Protein AF-A0A3M9Y2D1-F1 (afdb_monomer_lite)

Sequence (251 aa):
MASNNSSSGSSSGSSSGSSRKRKPDEGSAAAPADAAGRGSAPAATTRRVLLVYNKRQGLFQLPKGRKNMGEESLLACAVRETLEETGVRVTPLAVRCGTRATPGEGALEGQQELQEMHEVQHMQAVQAVQAAQAMQAMQRRARGAHVDVQAVESDAEGPVRQGLTEGVDHYEAVACCHWADVATGALKMVFYYAASADESALPEPLVGEDAGLFENVWCEVDEAAKQLAFPTDGMVVNKAVADMRRTGYDI

Organism: NCBI:txid1051616

Foldseek 3Di:
DDDDDDDDDDDDDDDDDDDDDDDDDDDPDDDPDDDDDPDDDDDPDQQWDKWKQQQVVRFIFRQFDDDDPPDDDLVSRSQVSCCQQELFHKAFWFWLAWDLDDDDPPQCVVVVVVVVVVVVVVVVVVVVVVVVVVVVVVVCVVDPDDDDDDDDDDPDPDPDDPNISNPGGHFAFLDKDWDQDPVPRDIDITTHGDIDTDPPDDRDQHDDPSGPRIDIDIGRLVCSLVRGPDVVSSVSSVSSVVRCVSRPDDD

Structure (mmCIF, N/CA/C/O backbone):
data_AF-A0A3M9Y2D1-F1
#
_entry.id   AF-A0A3M9Y2D1-F1
#
loop_
_atom_site.group_PDB
_atom_site.id
_atom_site.type_symbol
_atom_site.label_atom_id
_atom_site.label_alt_id
_atom_site.label_comp_id
_atom_site.label_asym_id
_atom_site.label_entity_id
_atom_site.label_seq_id
_atom_site.pdbx_PDB_ins_code
_atom_site.Cartn_x
_atom_site.Cartn_y
_atom_site.Cartn_z
_atom_site.occupancy
_atom_site.B_iso_or_equiv
_atom_site.auth_seq_id
_atom_site.auth_comp_id
_atom_site.auth_asym_id
_atom_site.auth_atom_id
_atom_site.pdbx_PDB_model_num
ATOM 1 N N . MET A 1 1 ? 21.798 48.145 46.957 1.00 45.81 1 MET A N 1
ATOM 2 C CA . MET A 1 1 ? 21.793 47.720 48.371 1.00 45.81 1 MET A CA 1
ATOM 3 C C . MET A 1 1 ? 21.593 46.216 48.406 1.00 45.81 1 MET A C 1
ATOM 5 O O . MET A 1 1 ? 20.480 45.774 48.175 1.00 45.81 1 MET A O 1
ATOM 9 N N . ALA A 1 2 ? 22.660 45.446 48.595 1.00 38.97 2 ALA A N 1
ATOM 10 C CA . ALA A 1 2 ? 22.591 44.038 48.978 1.00 38.97 2 ALA A CA 1
ATOM 11 C C . ALA A 1 2 ? 23.966 43.632 49.522 1.00 38.97 2 ALA A C 1
ATOM 13 O O . ALA A 1 2 ? 24.997 44.042 48.994 1.00 38.97 2 ALA A O 1
ATOM 14 N N . SER A 1 3 ? 23.924 42.936 50.645 1.00 42.16 3 SER A N 1
ATOM 15 C CA . SER A 1 3 ? 24.957 42.820 51.664 1.00 42.16 3 SER A CA 1
ATOM 16 C C . SER A 1 3 ? 26.083 41.840 51.325 1.00 42.16 3 SER A C 1
ATOM 18 O O . SER A 1 3 ? 25.836 40.749 50.822 1.00 42.16 3 SER A O 1
ATOM 20 N N . ASN A 1 4 ? 27.302 42.196 51.734 1.00 40.22 4 ASN A N 1
ATOM 21 C CA . ASN A 1 4 ? 28.341 41.237 52.105 1.00 40.22 4 ASN A CA 1
ATOM 22 C C . ASN A 1 4 ? 28.028 40.699 53.510 1.00 40.22 4 ASN A C 1
ATOM 24 O O . ASN A 1 4 ? 27.787 41.509 54.402 1.00 40.22 4 ASN A O 1
ATOM 28 N N . ASN A 1 5 ? 28.113 39.385 53.737 1.00 43.25 5 ASN A N 1
ATOM 29 C CA . ASN A 1 5 ? 29.108 38.843 54.670 1.00 43.25 5 ASN A CA 1
ATOM 30 C C . ASN A 1 5 ? 29.241 37.316 54.563 1.00 43.25 5 ASN A C 1
ATOM 32 O O . ASN A 1 5 ? 28.305 36.596 54.233 1.00 43.25 5 ASN A O 1
ATOM 36 N N . SER A 1 6 ? 30.452 36.879 54.864 1.00 41.81 6 SER A N 1
ATOM 37 C CA . SER A 1 6 ? 31.073 35.574 54.662 1.00 41.81 6 SER A CA 1
ATOM 38 C C . SER A 1 6 ? 31.120 34.702 55.925 1.00 41.81 6 SER A C 1
ATOM 40 O O . SER A 1 6 ? 31.250 35.228 57.027 1.00 41.81 6 SER A O 1
ATOM 42 N N . SER A 1 7 ? 31.152 33.377 55.739 1.00 39.25 7 SER A N 1
ATOM 43 C CA . SER A 1 7 ? 31.721 32.360 56.653 1.00 39.25 7 SER A CA 1
ATOM 44 C C . SER A 1 7 ? 31.815 31.026 55.877 1.00 39.25 7 SER A C 1
ATOM 46 O O . SER A 1 7 ? 30.828 30.580 55.310 1.00 39.25 7 SER A O 1
ATOM 48 N N . SER A 1 8 ? 32.989 30.498 55.504 1.00 38.62 8 SER A N 1
ATOM 49 C CA . SER A 1 8 ? 34.096 29.865 56.258 1.00 38.62 8 SER A CA 1
ATOM 50 C C . SER A 1 8 ? 33.835 28.411 56.696 1.00 38.62 8 SER A C 1
ATOM 52 O O . SER A 1 8 ? 32.942 28.172 57.502 1.00 38.62 8 SER A O 1
ATOM 54 N N . GLY A 1 9 ? 34.704 27.488 56.248 1.00 32.19 9 GLY A N 1
ATOM 55 C CA . GLY A 1 9 ? 34.871 26.106 56.745 1.00 32.19 9 GLY A CA 1
ATOM 56 C C . GLY A 1 9 ? 34.926 25.075 55.603 1.00 32.19 9 GLY A C 1
ATOM 57 O O . GLY A 1 9 ? 33.880 24.729 55.076 1.00 32.19 9 GLY A O 1
ATOM 58 N N . SER A 1 10 ? 36.092 24.737 55.024 1.00 35.22 10 SER A N 1
ATOM 59 C CA . SER A 1 10 ? 37.045 23.671 55.451 1.00 35.22 10 SER A CA 1
ATOM 60 C C . SER A 1 10 ? 36.407 22.268 55.410 1.00 35.22 10 SER A C 1
ATOM 62 O O . SER A 1 10 ? 35.344 22.094 55.978 1.00 35.22 10 SER A O 1
ATOM 64 N N . SER A 1 11 ? 36.952 21.173 54.869 1.00 35.34 11 SER A N 1
ATOM 65 C CA . SER A 1 11 ? 38.258 20.783 54.310 1.00 35.34 11 SER A CA 1
ATOM 66 C C . SER A 1 11 ? 38.176 19.281 53.933 1.00 35.34 11 SER A C 1
ATOM 68 O O . SER A 1 11 ? 37.244 18.611 54.373 1.00 35.34 11 SER A O 1
ATOM 70 N N . SER A 1 12 ? 39.221 18.753 53.273 1.00 39.97 12 SER A N 1
ATOM 71 C CA . SER A 1 12 ? 39.528 17.335 52.938 1.00 39.97 12 SER A CA 1
ATOM 72 C C . SER A 1 12 ? 38.958 16.851 51.599 1.00 39.97 12 SER A C 1
ATOM 74 O O . SER A 1 12 ? 37.823 17.152 51.269 1.00 39.97 12 SER A O 1
ATOM 76 N N . GLY A 1 13 ? 39.659 16.129 50.727 1.00 31.95 13 GLY A N 1
ATOM 77 C CA . GLY A 1 13 ? 41.003 15.540 50.672 1.00 31.95 13 GLY A CA 1
ATOM 78 C C . GLY A 1 13 ? 41.017 14.723 49.364 1.00 31.95 13 GLY A C 1
ATOM 79 O O . GLY A 1 13 ? 40.048 14.039 49.068 1.00 31.95 13 GLY A O 1
ATOM 80 N N . SER A 1 14 ? 41.926 15.002 48.433 1.00 34.78 14 SER A N 1
ATOM 81 C CA . SER A 1 14 ? 43.137 14.208 48.162 1.00 34.78 14 SER A CA 1
ATOM 82 C C . SER A 1 14 ? 42.947 13.014 47.212 1.00 34.78 14 SER A C 1
ATOM 84 O O . SER A 1 14 ? 42.232 12.071 47.525 1.00 34.78 14 SER A O 1
ATOM 86 N N . SER A 1 15 ? 43.783 13.015 46.159 1.00 34.16 15 SER A N 1
ATOM 87 C CA . SER A 1 15 ? 44.282 11.862 45.374 1.00 34.16 15 SER A CA 1
ATOM 88 C C . SER A 1 15 ? 43.276 11.165 44.443 1.00 34.16 15 SER A C 1
ATOM 90 O O . SER A 1 15 ? 42.098 11.092 44.740 1.00 34.16 15 SER A O 1
ATOM 92 N N . SER A 1 16 ? 43.605 10.565 43.303 1.00 36.53 16 SER A N 1
ATOM 93 C CA . SER A 1 16 ? 44.763 10.484 42.398 1.00 36.53 16 SER A CA 1
ATOM 94 C C . SER A 1 16 ? 44.321 9.452 41.352 1.00 36.53 16 SER A C 1
ATOM 96 O O . SER A 1 16 ? 43.763 8.430 41.748 1.00 36.53 16 SER A O 1
ATOM 98 N N . GLY A 1 17 ? 44.557 9.640 40.053 1.00 32.44 17 GLY A N 1
ATOM 99 C CA . GLY A 1 17 ? 44.183 8.583 39.105 1.00 32.44 17 GLY A CA 1
ATOM 100 C C . GLY A 1 17 ? 44.253 8.971 37.642 1.00 32.44 17 GLY A C 1
ATOM 101 O O . GLY A 1 17 ? 43.235 9.093 36.974 1.00 32.44 17 GLY A O 1
ATOM 102 N N . SER A 1 18 ? 45.468 9.143 37.134 1.00 37.94 18 SER A N 1
ATOM 103 C CA . SER A 1 18 ? 45.736 9.113 35.700 1.00 37.94 18 SER A CA 1
ATOM 104 C C . SER A 1 18 ? 45.647 7.665 35.209 1.00 37.94 18 SER A C 1
ATOM 106 O O . SER A 1 18 ? 46.409 6.836 35.705 1.00 37.94 18 SER A O 1
ATOM 108 N N . SER A 1 19 ? 44.761 7.344 34.254 1.00 33.38 19 SER A N 1
ATOM 109 C CA . SER A 1 19 ? 45.000 6.292 33.246 1.00 33.38 19 SER A CA 1
ATOM 110 C C . SER A 1 19 ? 43.897 6.161 32.184 1.00 33.38 19 SER A C 1
ATOM 112 O O . SER A 1 19 ? 42.777 5.759 32.461 1.00 33.38 19 SER A O 1
ATOM 114 N N . ARG A 1 20 ? 44.336 6.385 30.939 1.00 37.06 20 ARG A N 1
ATOM 115 C CA . ARG A 1 20 ? 44.119 5.555 29.736 1.00 37.06 20 ARG A CA 1
ATOM 116 C C . ARG A 1 20 ? 42.694 5.381 29.183 1.00 37.06 20 ARG A C 1
ATOM 118 O O . ARG A 1 20 ? 41.920 4.536 29.610 1.00 37.06 20 ARG A O 1
ATOM 125 N N . LYS A 1 21 ? 42.490 6.102 28.071 1.00 40.44 21 LYS A N 1
ATOM 126 C CA . LYS A 1 21 ? 41.760 5.729 26.844 1.00 40.44 21 LYS A CA 1
ATOM 127 C C . LYS A 1 21 ? 41.255 4.276 26.796 1.00 40.44 21 LYS A C 1
ATOM 129 O O . LYS A 1 21 ? 42.060 3.347 26.724 1.00 40.44 21 LYS A O 1
ATOM 134 N N . ARG A 1 22 ? 39.940 4.119 26.633 1.00 34.50 22 ARG A N 1
ATOM 135 C CA . ARG A 1 22 ? 39.326 2.990 25.922 1.00 34.50 22 ARG A CA 1
ATOM 136 C C . ARG A 1 22 ? 38.445 3.536 24.796 1.00 34.50 22 ARG A C 1
ATOM 138 O O . ARG A 1 22 ? 37.669 4.460 25.019 1.00 34.50 22 ARG A O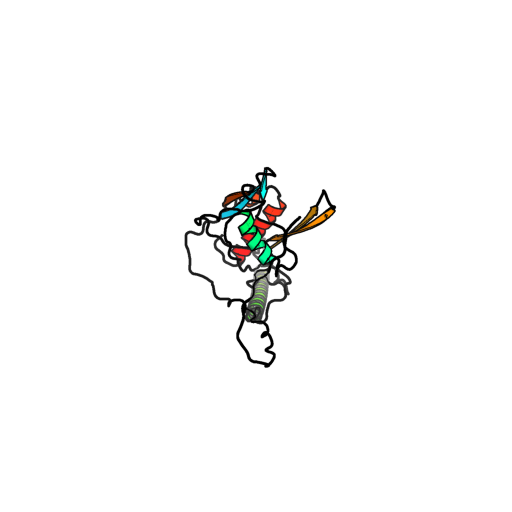 1
ATOM 145 N N . LYS A 1 23 ? 38.665 3.009 23.587 1.00 37.59 23 LYS A N 1
ATOM 146 C CA . LYS A 1 23 ? 37.818 3.177 22.396 1.00 37.59 23 LYS A CA 1
ATOM 147 C C . LYS A 1 23 ? 36.367 2.779 22.729 1.00 37.59 23 LYS A C 1
ATOM 149 O O . LYS A 1 23 ? 36.204 1.831 23.497 1.00 37.59 23 LYS A O 1
ATOM 154 N N . PRO A 1 24 ? 35.343 3.407 22.130 1.00 37.78 24 PRO A N 1
ATOM 155 C CA . PRO A 1 24 ? 34.065 2.738 21.938 1.00 37.78 24 PRO A CA 1
ATOM 156 C C . PRO A 1 24 ? 34.246 1.654 20.870 1.00 37.78 24 PRO A C 1
ATOM 158 O O . PRO A 1 24 ? 34.826 1.920 19.815 1.00 37.78 24 PRO A O 1
ATOM 161 N N . ASP A 1 25 ? 33.813 0.441 21.197 1.00 36.78 25 ASP A N 1
ATOM 162 C CA . ASP A 1 25 ? 33.767 -0.688 20.275 1.00 36.78 25 ASP A CA 1
ATOM 163 C C . ASP A 1 25 ? 32.783 -0.410 19.139 1.00 36.78 25 ASP A C 1
ATOM 165 O O . ASP A 1 25 ? 31.752 0.247 19.311 1.00 36.78 25 ASP A O 1
ATOM 169 N N . GLU A 1 26 ? 33.164 -0.896 17.969 1.00 36.09 26 GLU A N 1
ATOM 170 C CA . GLU A 1 26 ? 32.457 -0.760 16.710 1.00 36.09 26 GLU A CA 1
ATOM 171 C C . GLU A 1 26 ? 31.207 -1.653 16.686 1.00 36.09 26 GLU A C 1
ATOM 173 O O . GLU A 1 26 ? 31.218 -2.788 17.151 1.00 36.09 26 GLU A O 1
ATOM 178 N N . GLY A 1 27 ? 30.130 -1.100 16.121 1.00 31.78 27 GLY A N 1
ATOM 179 C CA . GLY A 1 27 ? 29.081 -1.794 15.373 1.00 31.78 27 GLY A CA 1
ATOM 180 C C . GLY A 1 27 ? 28.718 -3.221 15.783 1.00 31.78 27 GLY A C 1
ATOM 181 O O . GLY A 1 27 ? 29.100 -4.175 15.112 1.00 31.78 27 GLY A O 1
ATOM 182 N N . SER A 1 28 ? 27.830 -3.361 16.769 1.00 33.28 28 SER A N 1
ATOM 183 C CA . SER A 1 28 ? 26.934 -4.519 16.820 1.00 33.28 28 SER A CA 1
ATOM 184 C C . SER A 1 28 ? 25.881 -4.353 15.723 1.00 33.28 28 SER A C 1
ATOM 186 O O . SER A 1 28 ? 24.791 -3.839 15.969 1.00 33.28 28 SER A O 1
ATOM 188 N N . ALA A 1 29 ? 26.230 -4.745 14.498 1.00 33.44 29 ALA A N 1
ATOM 189 C CA . ALA A 1 29 ? 25.272 -4.938 13.422 1.00 33.44 29 ALA A CA 1
ATOM 190 C C . ALA A 1 29 ? 24.283 -6.031 13.852 1.00 33.44 29 ALA A C 1
ATOM 192 O O . ALA A 1 29 ? 24.658 -7.193 14.009 1.00 33.44 29 ALA A O 1
ATOM 193 N N . ALA A 1 30 ? 23.029 -5.649 14.091 1.00 30.66 30 ALA A N 1
ATOM 194 C CA . ALA A 1 30 ? 21.948 -6.611 14.206 1.00 30.66 30 ALA A CA 1
ATOM 195 C C . ALA A 1 30 ? 21.799 -7.293 12.840 1.00 30.66 30 ALA A C 1
ATOM 197 O O . ALA A 1 30 ? 21.437 -6.652 11.854 1.00 30.66 30 ALA A O 1
ATOM 198 N N . ALA A 1 31 ? 22.152 -8.574 12.776 1.00 30.91 31 ALA A N 1
ATOM 199 C CA . ALA A 1 31 ? 21.902 -9.403 11.610 1.00 30.91 31 ALA A CA 1
ATOM 200 C C . ALA A 1 31 ? 20.386 -9.451 11.328 1.00 30.91 31 ALA A C 1
ATOM 202 O O . ALA A 1 31 ? 19.603 -9.539 12.282 1.00 30.91 31 ALA A O 1
ATOM 203 N N . PRO A 1 32 ? 19.945 -9.396 10.059 1.00 34.44 32 PRO A N 1
ATOM 204 C CA . PRO A 1 32 ? 18.550 -9.641 9.732 1.00 34.44 32 PRO A CA 1
ATOM 205 C C . PRO A 1 32 ? 18.205 -11.089 10.089 1.00 34.44 32 PRO A C 1
ATOM 207 O O . PRO A 1 32 ? 18.957 -12.013 9.783 1.00 34.44 32 PRO A O 1
ATOM 210 N N . ALA A 1 33 ? 17.082 -11.254 10.784 1.00 35.44 33 ALA A N 1
ATOM 211 C CA . ALA A 1 33 ? 16.558 -12.544 11.193 1.00 35.44 33 ALA A CA 1
ATOM 212 C C . ALA A 1 33 ? 16.352 -13.462 9.979 1.00 35.44 33 ALA A C 1
ATOM 214 O O . ALA A 1 33 ? 15.826 -13.039 8.948 1.00 35.44 33 ALA A O 1
ATOM 215 N N . ASP A 1 34 ? 16.780 -14.710 10.149 1.00 29.80 34 ASP A N 1
ATOM 216 C CA . ASP A 1 34 ? 16.699 -15.793 9.181 1.00 29.80 34 ASP A CA 1
ATOM 217 C C . ASP A 1 34 ? 15.323 -15.923 8.516 1.00 29.80 34 ASP A C 1
ATOM 219 O O . ASP A 1 34 ? 14.263 -15.825 9.143 1.00 29.80 34 ASP A O 1
ATOM 223 N N . ALA A 1 35 ? 15.373 -16.237 7.223 1.00 38.78 35 ALA A N 1
ATOM 224 C CA . ALA A 1 35 ? 14.258 -16.688 6.410 1.00 38.78 35 ALA A CA 1
ATOM 225 C C . ALA A 1 35 ? 13.727 -18.039 6.922 1.00 38.78 35 ALA A C 1
ATOM 227 O O . ALA A 1 35 ? 14.075 -19.101 6.414 1.00 38.78 35 ALA A O 1
ATOM 228 N N . ALA A 1 36 ? 12.867 -18.019 7.936 1.00 37.38 36 ALA A N 1
ATOM 229 C CA . ALA A 1 36 ? 12.115 -19.194 8.360 1.00 37.38 36 ALA A CA 1
ATOM 230 C C . ALA A 1 36 ? 10.781 -18.769 8.979 1.00 37.38 36 ALA A C 1
ATOM 232 O O . ALA A 1 36 ? 10.701 -18.387 10.143 1.00 37.38 36 ALA A O 1
ATOM 233 N N . GLY A 1 37 ? 9.712 -18.845 8.185 1.00 33.12 37 GLY A N 1
ATOM 234 C CA . GLY A 1 37 ? 8.385 -18.481 8.664 1.00 33.12 37 GLY A CA 1
ATOM 235 C C . GLY A 1 37 ? 7.249 -18.726 7.681 1.00 33.12 37 GLY A C 1
ATOM 236 O O . GLY A 1 37 ? 6.362 -17.888 7.580 1.00 33.12 37 GLY A O 1
ATOM 237 N N . ARG A 1 38 ? 7.201 -19.876 6.990 1.00 52.38 38 ARG A N 1
ATOM 238 C CA . ARG A 1 38 ? 5.890 -20.415 6.572 1.00 52.38 38 ARG A CA 1
ATOM 239 C C . ARG A 1 38 ? 5.199 -20.936 7.834 1.00 52.38 38 ARG A C 1
ATOM 241 O O . ARG A 1 38 ? 5.263 -22.118 8.154 1.00 52.38 38 ARG A O 1
ATOM 248 N N . GLY A 1 39 ? 4.650 -20.004 8.609 1.00 36.03 39 GLY A N 1
ATOM 249 C CA . GLY A 1 39 ? 3.864 -20.287 9.802 1.00 36.03 39 GLY A CA 1
ATOM 250 C C . GLY A 1 39 ? 2.565 -21.006 9.440 1.00 36.03 39 GLY A C 1
ATOM 251 O O . GLY A 1 39 ? 1.904 -20.666 8.465 1.00 36.03 39 GLY A O 1
ATOM 252 N N . SER A 1 40 ? 2.259 -22.029 10.235 1.00 32.97 40 SER A N 1
ATOM 253 C CA . SER A 1 40 ? 1.059 -22.873 10.251 1.00 32.97 40 SER A CA 1
ATOM 254 C C . SER A 1 40 ? -0.268 -22.152 9.944 1.00 32.97 40 SER A C 1
ATOM 256 O O . SER A 1 40 ? -0.522 -21.065 10.450 1.00 32.97 40 SER A O 1
ATOM 258 N N . ALA A 1 41 ? -1.159 -22.815 9.198 1.00 39.62 41 ALA A N 1
ATOM 259 C CA . ALA A 1 41 ? -2.547 -22.398 8.943 1.00 39.62 41 ALA A CA 1
ATOM 260 C C . ALA A 1 41 ? -3.444 -22.471 10.215 1.00 39.62 41 ALA A C 1
ATOM 262 O O . ALA A 1 41 ? -3.082 -23.182 11.157 1.00 39.62 41 ALA A O 1
ATOM 263 N N . PRO A 1 42 ? -4.652 -21.862 10.243 1.00 48.53 42 PRO A N 1
ATOM 264 C CA . PRO A 1 42 ? -4.859 -20.414 10.285 1.00 48.53 42 PRO A CA 1
ATOM 265 C C . PRO A 1 42 ? -5.747 -19.996 11.485 1.00 48.53 42 PRO A C 1
ATOM 267 O O . PRO A 1 42 ? -6.740 -20.650 11.809 1.00 48.53 42 PRO A O 1
ATOM 270 N N . ALA A 1 43 ? -5.455 -18.849 12.106 1.00 47.41 43 ALA A N 1
ATOM 271 C CA . ALA A 1 43 ? -6.541 -18.013 12.627 1.00 47.41 43 ALA A CA 1
ATOM 272 C C . ALA A 1 43 ? -7.360 -17.566 11.406 1.00 47.41 43 ALA A C 1
ATOM 274 O O . ALA A 1 43 ? -6.742 -17.269 10.388 1.00 47.41 43 ALA A O 1
ATOM 275 N N . ALA A 1 44 ? -8.698 -17.596 11.464 1.00 49.94 44 ALA A N 1
ATOM 276 C CA . ALA A 1 44 ? -9.570 -17.335 10.313 1.00 49.94 44 ALA A CA 1
ATOM 277 C C . ALA A 1 44 ? -9.022 -16.196 9.431 1.00 49.94 44 ALA A C 1
ATOM 279 O O . ALA A 1 44 ? -8.988 -15.044 9.859 1.00 49.94 44 ALA A O 1
ATOM 280 N N . THR A 1 45 ? -8.541 -16.535 8.232 1.00 58.69 45 THR A N 1
ATOM 281 C CA . THR A 1 45 ? -7.979 -15.580 7.279 1.00 58.69 45 THR A CA 1
ATOM 282 C C . THR A 1 45 ? -9.131 -14.756 6.728 1.00 58.69 45 THR A C 1
ATOM 284 O O . THR A 1 45 ? -9.843 -15.172 5.814 1.00 58.69 45 THR A O 1
ATOM 287 N N . THR A 1 46 ? -9.388 -13.595 7.329 1.00 67.75 46 THR A N 1
ATOM 288 C CA . THR A 1 46 ? -10.301 -12.632 6.722 1.00 67.75 46 THR A CA 1
ATOM 289 C C . THR A 1 46 ? -9.608 -12.078 5.483 1.00 67.75 46 THR A C 1
ATOM 291 O O . THR A 1 46 ? -8.494 -11.561 5.542 1.00 67.75 46 THR A O 1
ATOM 294 N N . ARG A 1 47 ? -10.250 -12.231 4.322 1.00 86.62 47 ARG A N 1
ATOM 295 C CA . ARG A 1 47 ? -9.763 -11.712 3.038 1.00 86.62 47 ARG A CA 1
ATOM 296 C C . ARG A 1 47 ? -10.063 -10.222 2.950 1.00 86.62 47 ARG A C 1
ATOM 298 O O . ARG A 1 47 ? -10.865 -9.787 2.129 1.00 86.62 47 ARG A O 1
ATOM 305 N N . ARG A 1 48 ? -9.487 -9.446 3.868 1.00 94.44 48 ARG A N 1
ATOM 306 C CA . ARG A 1 48 ? -9.745 -8.012 4.000 1.00 94.44 48 ARG A CA 1
ATOM 307 C C . ARG A 1 48 ? -8.473 -7.187 3.908 1.00 94.44 48 ARG A C 1
ATOM 309 O O . ARG A 1 48 ? -7.388 -7.622 4.277 1.00 94.44 48 ARG A O 1
ATOM 316 N N . VAL A 1 49 ? -8.636 -5.970 3.412 1.00 96.19 49 VAL A N 1
ATOM 317 C CA . VAL A 1 49 ? -7.584 -4.975 3.227 1.00 96.19 49 VAL A CA 1
ATOM 318 C C . VAL A 1 49 ? -7.864 -3.804 4.160 1.00 96.19 49 VAL A C 1
ATOM 320 O O . VAL A 1 49 ? -8.987 -3.299 4.211 1.00 96.19 49 VAL A O 1
ATOM 323 N N . LEU A 1 50 ? -6.836 -3.360 4.882 1.00 97.50 50 LEU A N 1
ATOM 324 C CA . LEU A 1 50 ? -6.903 -2.157 5.702 1.00 97.50 50 LEU A CA 1
ATOM 325 C C . LEU A 1 50 ? -6.790 -0.911 4.818 1.00 97.50 50 LEU A C 1
ATOM 327 O O . LEU A 1 50 ? -5.761 -0.667 4.187 1.00 97.50 50 LEU A O 1
ATOM 331 N N . LEU A 1 51 ? -7.846 -0.106 4.812 1.00 98.00 51 LEU A N 1
ATOM 332 C CA . LEU A 1 51 ? -7.877 1.241 4.257 1.00 98.00 51 LEU A CA 1
ATOM 333 C C . LEU A 1 51 ? -7.989 2.261 5.397 1.00 98.00 51 LEU A C 1
ATOM 335 O O . LEU A 1 51 ? -8.391 1.923 6.513 1.00 98.00 51 LEU A O 1
ATOM 339 N N . VAL A 1 52 ? -7.710 3.528 5.093 1.00 97.38 52 VAL A N 1
ATOM 340 C CA . VAL A 1 52 ? -8.084 4.649 5.961 1.00 97.38 52 VAL A CA 1
ATOM 341 C C . VAL A 1 52 ? -9.063 5.569 5.261 1.00 97.38 52 VAL A C 1
ATOM 343 O O . VAL A 1 52 ? -8.887 5.932 4.095 1.00 97.38 52 VAL A O 1
ATOM 346 N N . TYR A 1 53 ? -10.081 6.001 5.995 1.00 97.88 53 TYR A N 1
ATOM 347 C CA . TYR A 1 53 ? -10.878 7.156 5.616 1.00 97.88 53 TYR A CA 1
ATOM 348 C C . TYR A 1 53 ? -10.235 8.422 6.189 1.00 97.88 53 TYR A C 1
ATOM 350 O O . TYR A 1 53 ? -10.193 8.624 7.403 1.00 97.88 53 TYR A O 1
ATOM 358 N N . ASN A 1 54 ? -9.713 9.280 5.311 1.00 95.31 54 ASN A N 1
ATOM 359 C CA . ASN A 1 54 ? -9.151 10.572 5.687 1.00 95.31 54 ASN A CA 1
ATOM 360 C C . ASN A 1 54 ? -10.286 11.580 5.892 1.00 95.31 54 ASN A C 1
ATOM 362 O O . ASN A 1 54 ? -10.847 12.097 4.924 1.00 95.31 54 ASN A O 1
ATOM 366 N N . LYS A 1 55 ? -10.589 11.915 7.147 1.00 95.50 55 LYS A N 1
ATOM 367 C CA . LYS A 1 55 ? -11.701 12.809 7.512 1.00 95.50 55 LYS A CA 1
ATOM 368 C C . LYS A 1 55 ? -11.488 14.252 7.062 1.00 95.50 55 LYS A C 1
ATOM 370 O O . LYS A 1 55 ? -12.461 14.970 6.853 1.00 95.50 55 LYS A O 1
ATOM 375 N N . ARG A 1 56 ? -10.234 14.683 6.887 1.00 92.06 56 ARG A N 1
ATOM 376 C CA . ARG A 1 56 ? -9.905 16.032 6.393 1.00 92.06 56 ARG A CA 1
ATOM 377 C C . ARG A 1 56 ? -10.200 16.171 4.904 1.00 92.06 56 ARG A C 1
ATOM 379 O O . ARG A 1 56 ? -10.656 17.223 4.474 1.00 92.06 56 ARG A O 1
ATOM 386 N N . GLN A 1 57 ? -9.902 15.134 4.125 1.00 91.06 57 GLN A N 1
ATOM 387 C CA . GLN A 1 57 ? -10.063 15.140 2.668 1.00 91.06 57 GLN A CA 1
ATOM 388 C C . GLN A 1 57 ? -11.374 14.493 2.199 1.00 91.06 57 GLN A C 1
ATOM 390 O O . GLN A 1 57 ? -11.753 14.672 1.046 1.00 91.06 57 GLN A O 1
ATOM 395 N N . GLY A 1 58 ? -12.063 13.762 3.077 1.00 96.12 58 GLY A N 1
ATOM 396 C CA . GLY A 1 58 ? -13.312 13.070 2.769 1.00 96.12 58 GLY A CA 1
ATOM 397 C C . GLY A 1 58 ? -13.138 11.910 1.789 1.00 96.12 58 GLY A C 1
ATOM 398 O O . GLY A 1 58 ? -14.005 11.693 0.948 1.00 96.12 58 GLY A O 1
ATOM 399 N N . LEU A 1 59 ? -12.006 11.199 1.844 1.00 96.06 59 LEU A N 1
ATOM 400 C CA . LEU A 1 59 ? -11.660 10.164 0.868 1.00 96.06 59 LEU A CA 1
ATOM 401 C C . LEU A 1 59 ? -11.067 8.911 1.514 1.00 96.06 59 LEU A C 1
ATOM 403 O O . LEU A 1 59 ? -10.399 8.991 2.546 1.00 96.06 59 LEU A O 1
ATOM 407 N N . PHE A 1 60 ? -11.296 7.760 0.881 1.00 97.50 60 PHE A N 1
ATOM 408 C CA . PHE A 1 60 ? -10.634 6.503 1.224 1.00 97.50 60 PHE A CA 1
ATOM 409 C C . PHE A 1 60 ? -9.298 6.401 0.491 1.00 97.50 60 PHE A C 1
ATOM 411 O O . PHE A 1 60 ? -9.219 6.648 -0.717 1.00 97.50 60 PHE A O 1
ATOM 418 N N . GLN A 1 61 ? -8.261 6.012 1.222 1.00 96.75 61 GLN A N 1
ATOM 419 C CA . GLN A 1 6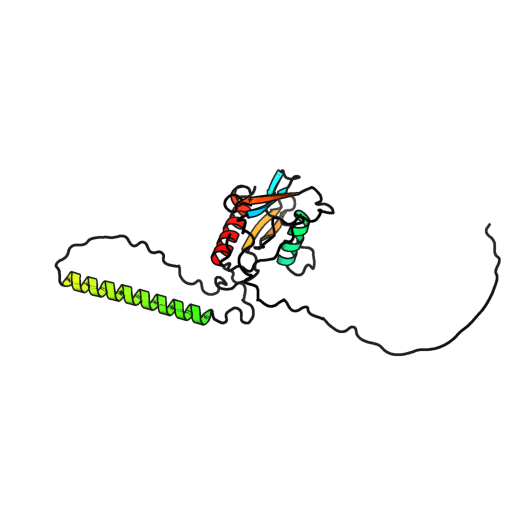1 ? -6.904 5.838 0.713 1.00 96.75 61 GLN A CA 1
ATOM 420 C C . GLN A 1 61 ? -6.215 4.664 1.420 1.00 96.75 61 GLN A C 1
ATOM 422 O O . GLN A 1 61 ? -6.646 4.220 2.485 1.00 96.75 61 GLN A O 1
ATOM 427 N N . LEU A 1 62 ? -5.116 4.187 0.841 1.00 97.56 62 LEU A N 1
ATOM 428 C CA . LEU A 1 62 ? -4.175 3.319 1.550 1.00 97.56 62 LEU A CA 1
ATOM 429 C C . LEU A 1 62 ? -3.373 4.141 2.579 1.00 97.56 62 LEU A C 1
ATOM 431 O O . LEU A 1 62 ? -3.083 5.312 2.285 1.00 97.56 62 LEU A O 1
ATOM 435 N N . PRO A 1 63 ? -2.982 3.551 3.729 1.00 96.88 63 PRO A N 1
ATOM 436 C CA . PRO A 1 63 ? -2.048 4.183 4.654 1.00 96.88 63 PRO A CA 1
ATOM 437 C C . PRO A 1 63 ? -0.729 4.520 3.955 1.00 96.88 63 PRO A C 1
ATOM 439 O O . PRO A 1 63 ? -0.199 3.704 3.192 1.00 96.88 63 PRO A O 1
ATOM 442 N N . LYS A 1 64 ? -0.219 5.733 4.156 1.00 95.56 64 LYS A N 1
ATOM 443 C CA . LYS A 1 64 ? 1.018 6.218 3.524 1.00 95.56 64 LYS A CA 1
ATOM 444 C C . LYS A 1 64 ? 1.466 7.530 4.157 1.00 95.56 64 LYS A C 1
ATOM 446 O O . LYS A 1 64 ? 0.658 8.421 4.384 1.00 95.56 64 LYS A O 1
ATOM 451 N N . GLY A 1 65 ? 2.771 7.765 4.178 1.00 93.62 65 GLY A N 1
ATOM 452 C CA . GLY A 1 65 ? 3.270 9.099 4.484 1.00 93.62 65 GLY A CA 1
ATOM 453 C C . GLY A 1 65 ? 4.687 9.349 4.026 1.00 93.62 65 GLY A C 1
ATOM 454 O O . GLY A 1 65 ? 5.128 8.816 3.002 1.00 93.62 65 GLY A O 1
ATOM 455 N N . ARG A 1 66 ? 5.351 10.294 4.688 1.00 94.75 66 ARG A N 1
ATOM 456 C CA . ARG A 1 66 ? 6.613 10.851 4.200 1.00 94.75 66 ARG A CA 1
ATOM 457 C C . ARG A 1 66 ? 7.770 10.141 4.878 1.00 94.75 66 ARG A C 1
ATOM 459 O O . ARG A 1 66 ? 7.885 10.135 6.095 1.00 94.75 66 ARG A O 1
ATOM 466 N N . LYS A 1 67 ? 8.698 9.644 4.066 1.00 96.25 67 LYS A N 1
ATOM 467 C CA . LYS A 1 67 ? 9.967 9.130 4.573 1.00 96.25 67 LYS A CA 1
ATOM 468 C C . LYS A 1 67 ? 10.731 10.235 5.300 1.00 96.25 67 LYS A C 1
ATOM 470 O O . LYS A 1 67 ? 10.973 11.302 4.730 1.00 96.25 67 LYS A O 1
ATOM 475 N N . ASN A 1 68 ? 11.154 9.947 6.525 1.00 95.50 68 ASN A N 1
ATOM 476 C CA . ASN A 1 68 ? 11.997 10.852 7.291 1.00 95.50 68 ASN A CA 1
ATOM 477 C C . ASN A 1 68 ? 13.429 10.842 6.739 1.00 95.50 68 ASN A C 1
ATOM 479 O O . ASN A 1 68 ? 13.940 9.821 6.267 1.00 95.50 68 ASN A O 1
ATOM 483 N N . MET A 1 69 ? 14.105 11.989 6.810 1.00 94.69 69 MET A N 1
ATOM 484 C CA . MET A 1 69 ? 15.514 12.077 6.421 1.00 94.69 69 MET A CA 1
ATOM 485 C C . MET A 1 69 ? 16.361 11.166 7.315 1.00 94.69 69 MET A C 1
ATOM 487 O O . MET A 1 69 ? 16.275 11.240 8.537 1.00 94.69 69 MET A O 1
ATOM 491 N N . GLY A 1 70 ? 17.188 10.318 6.699 1.00 93.62 70 GLY A N 1
ATOM 492 C CA . GLY A 1 70 ? 18.051 9.371 7.414 1.00 93.62 70 GLY A CA 1
ATOM 493 C C . GLY A 1 70 ? 17.367 8.080 7.874 1.00 93.62 70 GLY A C 1
ATOM 494 O O . GLY A 1 70 ? 18.035 7.227 8.445 1.00 93.62 70 GLY A O 1
ATOM 495 N N . GLU A 1 71 ? 16.070 7.897 7.612 1.00 95.06 71 GLU A N 1
ATOM 496 C CA . GLU A 1 71 ? 15.401 6.613 7.842 1.00 95.06 71 GLU A CA 1
ATOM 497 C C . GLU A 1 71 ? 16.025 5.527 6.940 1.00 95.06 71 GLU A C 1
ATOM 499 O O . GLU A 1 71 ? 16.353 5.797 5.782 1.00 95.06 71 GLU A O 1
ATOM 504 N N . GLU A 1 72 ? 16.180 4.297 7.430 1.00 91.00 72 GLU A N 1
ATOM 505 C CA . GLU A 1 72 ? 17.011 3.273 6.766 1.00 91.00 72 GLU A CA 1
ATOM 506 C C . GLU A 1 72 ? 16.462 2.808 5.411 1.00 91.00 72 GLU A C 1
ATOM 508 O O . GLU A 1 72 ? 17.212 2.642 4.453 1.00 91.00 72 GLU A O 1
ATOM 513 N N . SER A 1 73 ? 15.143 2.633 5.291 1.00 96.00 73 SER A N 1
ATOM 514 C CA . SER A 1 73 ? 14.522 2.130 4.060 1.00 96.00 73 SER A CA 1
ATOM 515 C C . SER A 1 73 ? 13.134 2.724 3.821 1.00 96.00 73 SER A C 1
ATOM 517 O O . SER A 1 73 ? 12.564 3.392 4.687 1.00 96.00 73 SER A O 1
ATOM 519 N N . LEU A 1 74 ? 12.604 2.558 2.609 1.00 97.25 74 LEU A N 1
ATOM 520 C CA . LEU A 1 74 ? 11.219 2.920 2.287 1.00 97.25 74 LEU A CA 1
ATOM 521 C C . LEU A 1 74 ? 10.216 1.944 2.925 1.00 97.25 74 LEU A C 1
ATOM 523 O O . LEU A 1 74 ? 9.132 2.363 3.314 1.00 97.25 74 LEU A O 1
ATOM 527 N N . LEU A 1 75 ? 10.603 0.679 3.112 1.00 97.44 75 LEU A N 1
ATOM 528 C CA . LEU A 1 75 ? 9.790 -0.308 3.821 1.00 97.44 75 LEU A CA 1
ATOM 529 C C . LEU A 1 75 ? 9.626 0.059 5.303 1.00 97.44 75 LEU A C 1
ATOM 531 O O . LEU A 1 75 ? 8.512 0.024 5.817 1.00 97.44 75 LEU A O 1
ATOM 535 N N . ALA A 1 76 ? 10.710 0.471 5.970 1.00 97.50 76 ALA A N 1
ATOM 536 C CA . ALA A 1 76 ? 10.655 0.943 7.356 1.00 97.50 76 ALA A CA 1
ATOM 537 C C . ALA A 1 76 ? 9.707 2.145 7.501 1.00 97.50 76 ALA A C 1
ATOM 539 O O . ALA A 1 76 ? 8.884 2.171 8.415 1.00 97.50 76 ALA A O 1
ATOM 540 N N . CYS A 1 77 ? 9.753 3.071 6.536 1.00 98.12 77 CYS A N 1
ATOM 541 C CA . CYS A 1 77 ? 8.799 4.173 6.448 1.00 98.12 77 CYS A CA 1
ATOM 542 C C . CYS A 1 77 ? 7.361 3.669 6.311 1.00 98.12 77 CYS A C 1
ATOM 544 O O . CYS A 1 77 ? 6.511 4.098 7.077 1.00 98.12 77 CYS A O 1
ATOM 546 N N . ALA A 1 78 ? 7.074 2.752 5.384 1.00 98.31 78 ALA A N 1
ATOM 547 C CA . ALA A 1 78 ? 5.716 2.246 5.184 1.00 98.31 78 ALA A CA 1
ATOM 548 C C . ALA A 1 78 ? 5.144 1.577 6.449 1.00 98.31 78 ALA A C 1
ATOM 550 O O . ALA A 1 78 ? 3.981 1.800 6.788 1.00 98.31 78 ALA A O 1
ATOM 551 N N . VAL A 1 79 ? 5.961 0.808 7.178 1.00 98.19 79 VAL A N 1
ATOM 552 C CA . VAL A 1 79 ? 5.564 0.180 8.450 1.00 98.19 79 VAL A CA 1
ATOM 553 C C . VAL A 1 79 ? 5.274 1.234 9.521 1.00 98.19 79 VAL A C 1
ATOM 555 O O . VAL A 1 79 ? 4.231 1.164 10.172 1.00 98.19 79 VAL A O 1
ATOM 558 N N . ARG A 1 80 ? 6.164 2.222 9.685 1.00 97.12 80 ARG A N 1
ATOM 559 C CA . ARG A 1 80 ? 5.985 3.320 10.646 1.00 97.12 80 ARG A CA 1
ATOM 560 C C . ARG A 1 80 ? 4.741 4.150 10.330 1.00 97.12 80 ARG A C 1
ATOM 562 O O . ARG A 1 80 ? 3.915 4.341 11.210 1.00 97.12 80 ARG A O 1
ATOM 569 N N . GLU A 1 81 ? 4.593 4.594 9.087 1.00 97.25 81 GLU A N 1
ATOM 570 C CA . GLU A 1 81 ? 3.459 5.413 8.638 1.00 97.25 81 GLU A CA 1
ATOM 571 C C . GLU A 1 81 ? 2.133 4.669 8.790 1.00 97.25 81 GLU A C 1
ATOM 573 O O . GLU A 1 81 ? 1.143 5.249 9.219 1.00 97.25 81 GLU A O 1
ATOM 578 N N . THR A 1 82 ? 2.109 3.360 8.513 1.00 97.44 82 THR A N 1
ATOM 579 C CA . THR A 1 82 ? 0.902 2.561 8.759 1.00 97.44 82 THR A CA 1
ATOM 580 C C . THR A 1 82 ? 0.538 2.581 10.241 1.00 97.44 82 THR A C 1
ATOM 582 O O . THR A 1 82 ? -0.622 2.812 10.572 1.00 97.44 82 THR A O 1
ATOM 585 N N . LEU A 1 83 ? 1.509 2.403 11.141 1.00 96.25 83 LEU A N 1
ATOM 586 C CA . LEU A 1 83 ? 1.258 2.476 12.581 1.00 96.25 83 LEU A CA 1
ATOM 587 C C . LEU A 1 83 ? 0.803 3.879 13.018 1.00 96.25 83 LEU A C 1
ATOM 589 O O . LEU A 1 83 ? -0.129 3.988 13.807 1.00 96.25 83 LEU A O 1
ATOM 593 N N . GLU A 1 84 ? 1.421 4.939 12.501 1.00 95.06 84 GLU A N 1
ATOM 594 C CA . GLU A 1 84 ? 1.101 6.330 12.855 1.00 95.06 84 GLU A CA 1
ATOM 595 C C . GLU A 1 84 ? -0.282 6.776 12.352 1.00 95.06 84 GLU A C 1
ATOM 597 O O . GLU A 1 84 ? -0.989 7.475 13.076 1.00 95.06 84 GLU A O 1
ATOM 602 N N . GLU A 1 85 ? -0.710 6.348 11.159 1.00 95.38 85 GLU A N 1
ATOM 603 C CA . GLU A 1 85 ? -2.025 6.714 10.611 1.00 95.38 85 GLU A CA 1
ATOM 604 C C . GLU A 1 85 ? -3.165 5.827 11.138 1.00 95.38 85 GLU A C 1
ATOM 606 O O . GLU A 1 85 ? -4.313 6.270 11.181 1.00 95.38 85 GLU A O 1
ATOM 611 N N . THR A 1 86 ? -2.881 4.576 11.524 1.00 96.31 86 THR A N 1
ATOM 612 C CA . THR A 1 86 ? -3.930 3.577 11.820 1.00 96.31 86 THR A CA 1
ATOM 613 C C . THR A 1 86 ? -3.912 3.036 13.243 1.00 96.31 86 THR A C 1
ATOM 615 O O . THR A 1 86 ? -4.920 2.500 13.701 1.00 96.31 86 THR A O 1
ATOM 618 N N . GLY A 1 87 ? -2.780 3.107 13.942 1.00 96.38 87 GLY A N 1
ATOM 619 C CA . GLY A 1 87 ? -2.560 2.400 15.204 1.00 96.38 87 GLY A CA 1
ATOM 620 C C . GLY A 1 87 ? -2.391 0.886 15.030 1.00 96.38 87 GLY A C 1
ATOM 621 O O . GLY A 1 87 ? -2.197 0.170 16.010 1.00 96.38 87 GLY A O 1
ATOM 622 N N . VAL A 1 88 ? -2.459 0.366 13.803 1.00 96.81 88 VAL A N 1
ATOM 623 C CA . VAL A 1 88 ? -2.348 -1.063 13.508 1.00 96.81 88 VAL A CA 1
ATOM 624 C C . VAL A 1 88 ? -0.890 -1.417 13.249 1.00 96.81 88 VAL A C 1
ATOM 626 O O . VAL A 1 88 ? -0.228 -0.854 12.376 1.00 96.81 88 VAL A O 1
ATOM 629 N N . ARG A 1 89 ? -0.384 -2.403 13.994 1.00 97.19 89 ARG A N 1
ATOM 630 C CA . ARG A 1 89 ? 0.923 -3.003 13.717 1.00 97.19 89 ARG A CA 1
ATOM 631 C C . ARG A 1 89 ? 0.810 -3.950 12.534 1.00 97.19 89 ARG A C 1
ATOM 633 O O . ARG A 1 89 ? -0.048 -4.827 12.515 1.00 97.19 89 ARG A O 1
ATOM 640 N N . VAL A 1 90 ? 1.726 -3.797 11.587 1.00 97.50 90 VAL A N 1
ATOM 641 C CA . VAL A 1 90 ? 1.814 -4.642 10.398 1.00 97.50 90 VAL A CA 1
ATOM 642 C C . VAL A 1 90 ? 3.125 -5.418 10.374 1.00 97.50 90 VAL A C 1
ATOM 644 O O . VAL A 1 90 ? 4.159 -4.948 10.853 1.00 97.50 90 VAL A O 1
ATOM 647 N N . THR A 1 91 ? 3.093 -6.607 9.784 1.00 97.25 91 THR A N 1
ATOM 648 C CA . THR A 1 91 ? 4.279 -7.408 9.469 1.00 97.25 91 THR A CA 1
ATOM 649 C C . THR A 1 91 ? 4.452 -7.440 7.953 1.00 97.25 91 THR A C 1
ATOM 651 O O . THR A 1 91 ? 3.544 -7.912 7.268 1.00 97.25 91 THR A O 1
ATOM 654 N N . PRO A 1 92 ? 5.574 -6.936 7.402 1.00 97.56 92 PRO A N 1
ATOM 655 C CA . PRO A 1 92 ? 5.857 -7.046 5.975 1.00 97.56 92 PRO A CA 1
ATOM 656 C C . PRO A 1 92 ? 5.779 -8.492 5.483 1.00 97.56 92 PRO A C 1
ATOM 658 O O . PRO A 1 92 ? 6.234 -9.409 6.166 1.00 97.56 92 PRO A O 1
ATOM 661 N N . LEU A 1 93 ? 5.236 -8.687 4.284 1.00 95.81 93 LEU A N 1
ATOM 662 C CA . LEU A 1 93 ? 5.151 -9.989 3.631 1.00 95.81 93 LEU A CA 1
ATOM 663 C C . LEU A 1 93 ? 6.117 -10.043 2.452 1.00 95.81 93 LEU A C 1
ATOM 665 O O . LEU A 1 93 ? 6.149 -9.133 1.622 1.00 95.81 93 LEU A O 1
ATOM 669 N N . ALA A 1 94 ? 6.880 -11.130 2.368 1.00 94.12 94 ALA A N 1
ATOM 670 C CA . ALA A 1 94 ? 7.684 -11.411 1.192 1.00 94.12 94 ALA A CA 1
ATOM 671 C C . ALA A 1 94 ? 6.757 -11.848 0.055 1.00 94.12 94 ALA A C 1
ATOM 673 O O . ALA A 1 94 ? 5.950 -12.754 0.228 1.00 94.12 94 ALA A O 1
ATOM 674 N N . VAL A 1 95 ? 6.867 -11.224 -1.111 1.00 93.00 95 VAL A N 1
ATOM 675 C CA . VAL A 1 95 ? 6.035 -11.538 -2.274 1.00 93.00 95 VAL A CA 1
ATOM 676 C C . VAL A 1 95 ? 6.897 -11.822 -3.488 1.00 93.00 95 VAL A C 1
ATOM 678 O O . VAL A 1 95 ? 7.949 -11.220 -3.686 1.00 93.00 95 VAL A O 1
ATOM 681 N N . ARG A 1 96 ? 6.404 -12.708 -4.345 1.00 90.06 96 ARG A N 1
ATOM 682 C CA . ARG A 1 96 ? 6.946 -12.992 -5.671 1.00 90.06 96 ARG A CA 1
ATOM 683 C C . ARG A 1 96 ? 6.389 -11.989 -6.661 1.00 90.06 96 ARG A C 1
ATOM 685 O O . ARG A 1 96 ? 5.514 -12.332 -7.460 1.00 90.06 96 ARG A O 1
ATOM 692 N N . CYS A 1 97 ? 6.816 -10.732 -6.580 1.00 86.75 97 CYS A N 1
ATOM 693 C CA . CYS A 1 97 ? 6.485 -9.739 -7.598 1.00 86.75 97 CYS A CA 1
ATOM 694 C C . CYS A 1 97 ? 7.627 -9.615 -8.612 1.00 86.75 97 CYS A C 1
ATOM 696 O O . CYS A 1 97 ? 8.795 -9.683 -8.259 1.00 86.75 97 CYS A O 1
ATOM 698 N N . GLY A 1 98 ? 7.305 -9.508 -9.902 1.00 82.88 98 GLY A N 1
ATOM 699 C CA . GLY A 1 98 ? 8.342 -9.416 -10.927 1.00 82.88 98 GLY A CA 1
ATOM 700 C C . GLY A 1 98 ? 9.102 -8.100 -10.821 1.00 82.88 98 GLY A C 1
ATOM 701 O O . GLY A 1 98 ? 8.601 -7.065 -11.259 1.00 82.88 98 GLY A O 1
ATOM 702 N N . THR A 1 99 ? 10.311 -8.137 -10.262 1.00 83.00 99 THR A N 1
ATOM 703 C CA . THR A 1 99 ? 11.228 -6.993 -10.215 1.00 83.00 99 THR A CA 1
ATOM 704 C C . THR A 1 99 ? 12.523 -7.314 -10.951 1.00 83.00 99 THR A C 1
ATOM 706 O O . THR A 1 99 ? 12.796 -8.463 -11.291 1.00 83.00 99 THR A O 1
ATOM 709 N N . ARG A 1 100 ? 13.331 -6.281 -11.202 1.00 83.81 100 ARG A N 1
ATOM 710 C CA . ARG A 1 100 ? 14.720 -6.421 -11.668 1.00 83.81 100 ARG A CA 1
ATOM 711 C C . ARG A 1 100 ? 15.727 -6.221 -10.531 1.00 83.81 100 ARG A C 1
ATOM 713 O O . ARG A 1 100 ? 16.880 -5.894 -10.803 1.00 83.81 100 ARG A O 1
ATOM 720 N N . ALA A 1 101 ? 15.288 -6.335 -9.277 1.00 82.62 101 ALA A N 1
ATOM 721 C CA . ALA A 1 101 ? 16.196 -6.274 -8.144 1.00 82.62 101 ALA A CA 1
ATOM 722 C C . ALA A 1 101 ? 17.183 -7.443 -8.224 1.00 82.62 101 ALA A C 1
ATOM 724 O O . ALA A 1 101 ? 16.815 -8.552 -8.611 1.00 82.62 101 ALA A O 1
ATOM 725 N N . THR A 1 102 ? 18.441 -7.190 -7.876 1.00 80.94 102 THR A N 1
ATOM 726 C CA . THR A 1 102 ? 19.442 -8.250 -7.779 1.00 80.94 102 THR A CA 1
ATOM 727 C C . THR A 1 102 ? 19.115 -9.097 -6.551 1.00 80.94 102 THR A C 1
ATOM 729 O O . THR A 1 102 ? 19.086 -8.545 -5.449 1.00 80.94 102 THR A O 1
ATOM 732 N N . PRO A 1 103 ? 18.863 -10.406 -6.698 1.00 76.88 103 PRO A N 1
ATOM 733 C CA . PRO A 1 103 ? 18.632 -11.272 -5.550 1.00 76.88 103 PRO A CA 1
ATOM 734 C C . PRO A 1 103 ? 19.854 -11.280 -4.626 1.00 76.88 103 PRO A C 1
ATOM 736 O O . PRO A 1 103 ? 20.989 -11.175 -5.094 1.00 76.88 103 PRO A O 1
ATOM 739 N N . GLY A 1 104 ? 19.622 -11.409 -3.318 1.00 71.00 104 GLY A N 1
ATOM 740 C CA . GLY A 1 104 ? 20.706 -11.607 -2.354 1.00 71.00 104 GLY A CA 1
ATOM 741 C C . GLY A 1 104 ? 21.486 -12.896 -2.634 1.00 71.00 104 GLY A C 1
ATOM 742 O O . GLY A 1 104 ? 21.002 -13.784 -3.341 1.00 71.00 104 GLY A O 1
ATOM 743 N N . GLU A 1 105 ? 22.693 -13.010 -2.078 1.00 70.62 105 GLU A N 1
ATOM 744 C CA . GLU A 1 105 ? 23.472 -14.252 -2.160 1.00 70.62 105 GLU A CA 1
ATOM 745 C C . GLU A 1 105 ? 22.624 -15.448 -1.683 1.00 70.62 105 GLU A C 1
ATOM 747 O O . GLU A 1 105 ? 21.936 -15.366 -0.667 1.00 70.62 105 GLU A O 1
ATOM 752 N N . GLY A 1 106 ? 22.609 -16.534 -2.464 1.00 62.62 106 GLY A N 1
ATOM 753 C CA . GLY A 1 106 ? 21.815 -17.738 -2.186 1.00 62.62 106 GLY A CA 1
ATOM 754 C C . GLY A 1 106 ? 20.340 -17.694 -2.621 1.00 62.62 106 GLY A C 1
ATOM 755 O O . GLY A 1 106 ? 19.709 -18.740 -2.729 1.00 62.62 106 GLY A O 1
ATOM 756 N N . ALA A 1 107 ? 19.770 -16.531 -2.961 1.00 61.41 107 ALA A N 1
ATOM 757 C CA . ALA A 1 107 ? 18.335 -16.413 -3.284 1.00 61.41 107 ALA A CA 1
ATOM 758 C C . ALA A 1 107 ? 17.916 -17.060 -4.624 1.00 61.41 107 ALA A C 1
ATOM 760 O O . ALA A 1 107 ? 16.726 -17.229 -4.892 1.00 61.41 107 ALA A O 1
ATOM 761 N N . LEU A 1 108 ? 18.889 -17.407 -5.471 1.00 61.47 108 LEU A N 1
ATOM 762 C CA . LEU A 1 108 ? 18.692 -18.090 -6.755 1.00 61.47 108 LEU A CA 1
ATOM 763 C C . LEU A 1 108 ? 19.111 -19.569 -6.722 1.00 61.47 108 LEU A C 1
ATOM 765 O O . LEU A 1 108 ? 18.966 -20.262 -7.734 1.00 61.47 108 LEU A O 1
ATOM 769 N N . GLU A 1 109 ? 19.636 -20.063 -5.598 1.00 56.22 109 GLU A N 1
ATOM 770 C CA . GLU A 1 109 ? 20.016 -21.470 -5.458 1.00 56.22 109 GLU A CA 1
ATOM 771 C C . GLU A 1 109 ? 18.746 -22.338 -5.552 1.00 56.22 109 GLU A C 1
ATOM 773 O O . GLU A 1 109 ? 17.782 -22.145 -4.816 1.00 56.22 109 GLU A O 1
ATOM 778 N N . GLY A 1 110 ? 18.696 -23.230 -6.548 1.00 51.88 110 GLY A N 1
ATOM 779 C CA . GLY A 1 110 ? 17.515 -24.035 -6.897 1.00 51.88 110 GLY A CA 1
ATOM 780 C C . GLY A 1 110 ? 16.630 -23.464 -8.017 1.00 51.88 110 GLY A C 1
ATOM 781 O O . GLY A 1 110 ? 15.862 -24.208 -8.624 1.00 51.88 110 GLY A O 1
ATOM 782 N N . GLN A 1 111 ? 16.761 -22.181 -8.378 1.00 54.19 111 GLN A N 1
ATOM 783 C CA . GLN A 1 111 ? 16.022 -21.620 -9.521 1.00 54.19 111 GLN A CA 1
ATOM 784 C C . GLN A 1 111 ? 16.644 -21.981 -10.866 1.00 54.19 111 GLN A C 1
ATOM 786 O O . GLN A 1 111 ? 15.911 -22.123 -11.838 1.00 54.19 111 GLN A O 1
ATOM 791 N N . GLN A 1 112 ? 17.966 -22.162 -10.918 1.00 54.47 112 GLN A N 1
ATOM 792 C CA . GLN A 1 112 ? 18.649 -22.648 -12.120 1.00 54.47 112 GLN A CA 1
ATOM 793 C C . GLN A 1 112 ? 18.192 -24.071 -12.465 1.00 54.47 112 GLN A C 1
ATOM 795 O O . GLN A 1 112 ? 17.826 -24.325 -13.604 1.00 54.47 112 GLN A O 1
ATOM 800 N N . GLU A 1 113 ? 18.076 -24.958 -11.471 1.00 57.41 113 GLU A N 1
ATOM 801 C CA . GLU A 1 113 ? 17.580 -26.328 -11.670 1.00 57.41 113 GLU A CA 1
ATOM 802 C C . GLU A 1 113 ? 16.100 -26.359 -12.091 1.00 57.41 113 GLU A C 1
ATOM 804 O O . GLU A 1 113 ? 15.723 -27.119 -12.982 1.00 57.41 113 GLU A O 1
ATOM 809 N N . LEU A 1 114 ? 15.250 -25.504 -11.502 1.00 57.09 114 LEU A N 1
ATOM 810 C CA . LEU A 1 114 ? 13.843 -25.364 -11.907 1.00 57.09 114 LEU A CA 1
ATOM 811 C C . LEU A 1 114 ? 13.700 -24.768 -13.317 1.00 57.09 114 LEU A C 1
ATOM 813 O O . LEU A 1 114 ? 12.844 -25.217 -14.078 1.00 57.09 114 LEU A O 1
ATOM 817 N N . GLN A 1 115 ? 14.530 -23.784 -13.679 1.00 57.69 115 GLN A N 1
ATOM 818 C CA . GLN A 1 115 ? 14.566 -23.208 -15.026 1.00 57.69 115 GLN A CA 1
ATOM 819 C C . GLN A 1 115 ? 15.021 -24.245 -16.053 1.00 57.69 115 GLN A C 1
ATOM 821 O O . GLN A 1 115 ? 14.326 -24.438 -17.047 1.00 57.69 115 GLN A O 1
ATOM 826 N N . GLU A 1 116 ? 16.107 -24.973 -15.785 1.00 66.31 116 GLU A N 1
ATOM 827 C CA . GLU A 1 116 ? 16.580 -26.067 -16.642 1.00 66.31 116 GLU A CA 1
ATOM 828 C C . GLU A 1 116 ? 15.514 -27.164 -16.787 1.00 66.31 116 GLU A C 1
ATOM 830 O O . GLU A 1 116 ? 15.249 -27.641 -17.891 1.00 66.31 116 GLU A O 1
ATOM 835 N N . MET A 1 117 ? 14.827 -27.527 -15.700 1.00 64.44 117 MET A N 1
ATOM 836 C CA . MET A 1 117 ? 13.746 -28.513 -15.739 1.00 64.44 117 MET A CA 1
ATOM 837 C C . MET A 1 117 ? 12.543 -28.026 -16.560 1.00 64.44 117 MET A C 1
ATOM 839 O O . MET A 1 117 ? 12.016 -28.794 -17.368 1.00 64.44 117 MET A O 1
ATOM 843 N N . HIS A 1 118 ? 12.114 -26.771 -16.395 1.00 69.31 118 HIS A N 1
ATOM 844 C CA . HIS A 1 118 ? 11.018 -26.191 -17.178 1.00 69.31 118 HIS A CA 1
ATOM 845 C C . HIS A 1 118 ? 11.386 -26.040 -18.660 1.00 69.31 118 HIS A C 1
ATOM 847 O O . HIS A 1 118 ? 10.552 -26.319 -19.522 1.00 69.31 118 HIS A O 1
ATOM 853 N N . GLU A 1 119 ? 12.629 -25.674 -18.984 1.00 70.44 119 GLU A N 1
ATOM 854 C CA . GLU A 1 119 ? 13.125 -25.637 -20.366 1.00 70.44 119 GLU A CA 1
ATOM 855 C C . GLU A 1 119 ? 13.115 -27.031 -21.006 1.00 70.44 119 GLU A C 1
ATOM 857 O O . GLU A 1 119 ? 12.640 -27.195 -22.136 1.00 70.44 119 GLU A O 1
ATOM 862 N N . VAL A 1 120 ? 13.560 -28.059 -20.275 1.00 76.56 120 VAL A N 1
ATOM 863 C CA . VAL A 1 120 ? 13.506 -29.456 -20.733 1.00 76.56 120 VAL A CA 1
ATOM 864 C C . VAL A 1 120 ? 12.061 -29.916 -20.933 1.00 76.56 120 VAL A C 1
ATOM 866 O O . VAL A 1 120 ? 11.755 -30.523 -21.962 1.00 76.56 120 VAL A O 1
ATOM 869 N N . GLN A 1 121 ? 11.155 -29.603 -20.004 1.00 74.44 121 GLN A N 1
ATOM 870 C CA . GLN A 1 121 ? 9.733 -29.942 -20.115 1.00 74.44 121 GLN A CA 1
ATOM 871 C C . GLN A 1 121 ? 9.063 -29.237 -21.301 1.00 74.44 121 GLN A C 1
ATOM 873 O O . GLN A 1 121 ? 8.336 -29.878 -22.064 1.00 74.44 121 GLN A O 1
ATOM 878 N N . HIS A 1 122 ? 9.347 -27.949 -21.515 1.00 77.88 122 HIS A N 1
ATOM 879 C CA . HIS A 1 122 ? 8.844 -27.201 -22.666 1.00 77.88 122 HIS A CA 1
ATOM 880 C C . HIS A 1 122 ? 9.357 -27.797 -23.983 1.00 77.88 122 HIS A C 1
ATOM 882 O O . HIS A 1 122 ? 8.578 -28.040 -24.906 1.00 77.88 122 HIS A O 1
ATOM 888 N N . MET A 1 123 ? 10.651 -28.118 -24.061 1.00 81.81 123 MET A N 1
ATOM 889 C CA . MET A 1 123 ? 11.245 -28.755 -25.237 1.00 81.81 123 MET A CA 1
ATOM 890 C C . MET A 1 123 ? 10.630 -30.136 -25.519 1.00 81.81 123 MET A C 1
ATOM 892 O O . MET A 1 123 ? 10.330 -30.447 -26.674 1.00 81.81 123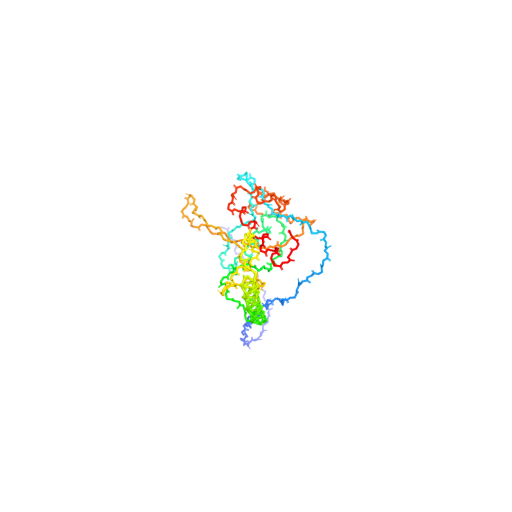 MET A O 1
ATOM 896 N N . GLN A 1 124 ? 10.386 -30.947 -24.486 1.00 83.50 124 GLN A N 1
ATOM 897 C CA . GLN A 1 124 ? 9.704 -32.239 -24.618 1.00 83.50 124 GLN A CA 1
ATOM 898 C C . GLN A 1 124 ? 8.255 -32.079 -25.097 1.00 83.50 124 GLN A C 1
ATOM 900 O O . GLN A 1 124 ? 7.819 -32.821 -25.979 1.00 83.50 124 GLN A O 1
ATOM 905 N N . ALA A 1 125 ? 7.522 -31.089 -24.580 1.00 79.62 125 ALA A N 1
ATOM 906 C CA . ALA A 1 125 ? 6.161 -30.793 -25.020 1.00 79.62 125 ALA A CA 1
ATOM 907 C C . ALA A 1 125 ? 6.119 -30.378 -26.501 1.00 79.62 125 ALA A C 1
ATOM 909 O O . ALA A 1 125 ? 5.308 -30.903 -27.268 1.00 79.62 125 ALA A O 1
ATOM 910 N N . VAL A 1 126 ? 7.037 -29.508 -26.938 1.00 82.81 126 VAL A N 1
ATOM 911 C CA . VAL A 1 126 ? 7.162 -29.104 -28.350 1.00 82.81 126 VAL A CA 1
ATOM 912 C C . VAL A 1 126 ? 7.471 -30.309 -29.242 1.00 82.81 126 VAL A C 1
ATOM 914 O O . VAL A 1 126 ? 6.828 -30.482 -30.281 1.00 82.81 126 VAL A O 1
ATOM 917 N N . GLN A 1 127 ? 8.397 -31.181 -28.833 1.00 86.06 127 GLN A N 1
ATOM 918 C CA . GLN A 1 127 ? 8.712 -32.408 -29.575 1.00 86.06 127 GLN A CA 1
ATOM 919 C C . GLN A 1 127 ? 7.510 -33.359 -29.661 1.00 86.06 127 GLN A C 1
ATOM 921 O O . GLN A 1 127 ? 7.247 -33.917 -30.728 1.00 86.06 127 GLN A O 1
ATOM 926 N N . ALA A 1 128 ? 6.742 -33.516 -28.580 1.00 84.06 128 ALA A N 1
ATOM 927 C CA . ALA A 1 128 ? 5.546 -34.356 -28.563 1.00 84.06 128 ALA A CA 1
ATOM 928 C C . ALA A 1 128 ? 4.458 -33.831 -29.515 1.00 84.06 128 ALA A C 1
ATOM 930 O O . ALA A 1 128 ? 3.872 -34.611 -30.272 1.00 84.06 128 ALA A O 1
ATOM 931 N N . VAL A 1 129 ? 4.229 -32.512 -29.543 1.00 84.88 129 VAL A N 1
ATOM 932 C CA . VAL A 1 129 ? 3.292 -31.874 -30.483 1.00 84.88 129 VAL A CA 1
ATOM 933 C C . VAL A 1 129 ? 3.748 -32.081 -31.928 1.00 84.88 129 VAL A C 1
ATOM 935 O O . VAL A 1 129 ? 2.942 -32.478 -32.771 1.00 84.88 129 VAL A O 1
ATOM 938 N N . GLN A 1 130 ? 5.035 -31.887 -32.219 1.00 85.44 130 GLN A N 1
ATOM 939 C CA . GLN A 1 130 ? 5.589 -32.122 -33.556 1.00 85.44 130 GLN A CA 1
ATOM 940 C C . GLN A 1 130 ? 5.459 -33.592 -33.984 1.00 85.44 130 GLN A C 1
ATOM 942 O O . GLN A 1 130 ? 5.064 -33.872 -35.118 1.00 85.44 130 GLN A O 1
ATOM 947 N N . ALA A 1 131 ? 5.719 -34.541 -33.079 1.00 82.81 131 ALA A N 1
ATOM 948 C CA . ALA A 1 131 ? 5.551 -35.969 -33.343 1.00 82.81 131 ALA A CA 1
ATOM 949 C C . ALA A 1 131 ? 4.080 -36.335 -33.609 1.00 82.81 131 ALA A C 1
ATOM 951 O O . ALA A 1 131 ? 3.785 -37.074 -34.553 1.00 82.81 131 ALA A O 1
ATOM 952 N N . ALA A 1 132 ? 3.142 -35.782 -32.833 1.00 79.62 132 ALA A N 1
ATOM 953 C CA . ALA A 1 132 ? 1.709 -35.974 -33.042 1.00 79.62 132 ALA A CA 1
ATOM 954 C C . ALA A 1 132 ? 1.248 -35.400 -34.392 1.00 79.62 132 ALA A C 1
ATOM 956 O O . ALA A 1 132 ? 0.540 -36.080 -35.139 1.00 79.62 132 ALA A O 1
ATOM 957 N N . GLN A 1 133 ? 1.702 -34.196 -34.752 1.00 80.38 133 GLN A N 1
ATOM 958 C CA . GLN A 1 133 ? 1.424 -33.581 -36.053 1.00 80.38 133 GLN A CA 1
ATOM 959 C C . GLN A 1 133 ? 1.991 -34.414 -37.211 1.00 80.38 133 GLN A C 1
ATOM 961 O O . GLN A 1 133 ? 1.299 -34.626 -38.209 1.00 80.38 133 GLN A O 1
ATOM 966 N N . ALA A 1 134 ? 3.209 -34.948 -37.075 1.00 78.44 134 ALA A N 1
ATOM 967 C CA . ALA A 1 134 ? 3.815 -35.825 -38.075 1.00 78.44 134 ALA A CA 1
ATOM 968 C C . ALA A 1 134 ? 3.019 -37.133 -38.257 1.00 78.44 134 ALA A C 1
ATOM 970 O O . ALA A 1 134 ? 2.755 -37.541 -39.392 1.00 78.44 134 ALA A O 1
ATOM 971 N N . MET A 1 135 ? 2.568 -37.759 -37.162 1.00 79.25 135 MET A N 1
ATOM 972 C CA . MET A 1 135 ? 1.710 -38.951 -37.217 1.00 79.25 135 MET A CA 1
ATOM 973 C C . MET A 1 135 ? 0.353 -38.655 -37.863 1.00 79.25 135 MET A C 1
ATOM 975 O O . MET A 1 135 ? -0.098 -39.416 -38.722 1.00 79.25 135 MET A O 1
ATOM 979 N N . GLN A 1 136 ? -0.284 -37.535 -37.514 1.00 76.44 136 GLN A N 1
ATOM 980 C CA . GLN A 1 136 ? -1.542 -37.111 -38.132 1.00 76.44 136 GLN A CA 1
ATOM 981 C C . GLN A 1 136 ? -1.370 -36.820 -39.628 1.00 76.44 136 GLN A C 1
ATOM 983 O O . GLN A 1 136 ? -2.213 -37.225 -40.428 1.00 76.44 136 GLN A O 1
ATOM 988 N N . ALA A 1 137 ? -0.270 -36.181 -40.038 1.00 72.44 137 ALA A N 1
ATOM 989 C CA . ALA A 1 137 ? 0.048 -35.954 -41.447 1.00 72.44 137 ALA A CA 1
ATOM 990 C C . ALA A 1 137 ? 0.240 -37.277 -42.209 1.00 72.44 137 ALA A C 1
ATOM 992 O O . ALA A 1 137 ? -0.268 -37.425 -43.323 1.00 72.44 137 ALA A O 1
ATOM 993 N N . MET A 1 138 ? 0.901 -38.268 -41.600 1.00 74.88 138 MET A N 1
ATOM 994 C CA . MET A 1 138 ? 1.059 -39.609 -42.175 1.00 74.88 138 MET A CA 1
ATOM 995 C C . MET A 1 138 ? -0.291 -40.328 -42.327 1.00 74.88 138 MET A C 1
ATOM 997 O O . MET A 1 138 ? -0.577 -40.887 -43.386 1.00 74.88 138 MET A O 1
ATOM 1001 N N . GLN A 1 139 ? -1.155 -40.259 -41.311 1.00 73.50 139 GLN A N 1
ATOM 1002 C CA . GLN A 1 139 ? -2.501 -40.841 -41.343 1.00 73.50 139 GLN A CA 1
ATOM 1003 C C . GLN A 1 139 ? -3.412 -40.149 -42.368 1.00 73.50 139 GLN A C 1
ATOM 1005 O O . GLN A 1 139 ? -4.150 -40.828 -43.082 1.00 73.50 139 GLN A O 1
ATOM 1010 N N . ARG A 1 140 ? -3.319 -38.818 -42.502 1.00 65.81 140 ARG A N 1
ATOM 1011 C CA . ARG A 1 140 ? -4.005 -38.029 -43.544 1.00 65.81 140 ARG A CA 1
ATOM 1012 C C . ARG A 1 140 ? -3.512 -38.362 -44.950 1.00 65.81 140 ARG A C 1
ATOM 1014 O O . ARG A 1 140 ? -4.288 -38.323 -45.895 1.00 65.81 140 ARG A O 1
ATOM 1021 N N . ARG A 1 141 ? -2.237 -38.723 -45.108 1.00 63.22 141 ARG A N 1
ATOM 1022 C CA . ARG A 1 141 ? -1.697 -39.199 -46.391 1.00 63.22 141 ARG A CA 1
ATOM 1023 C C . ARG A 1 141 ? -2.180 -40.614 -46.730 1.00 63.22 141 ARG A C 1
ATOM 1025 O O . ARG A 1 141 ? -2.291 -40.944 -47.905 1.00 63.22 141 ARG A O 1
ATOM 1032 N N . ALA A 1 142 ? -2.486 -41.423 -45.714 1.00 59.50 142 ALA A N 1
ATOM 1033 C CA . ALA A 1 142 ? -3.015 -42.780 -45.860 1.00 59.50 142 ALA A CA 1
ATOM 1034 C C . ALA A 1 142 ? -4.546 -42.838 -46.047 1.00 59.50 142 ALA A C 1
ATOM 1036 O O . ALA A 1 142 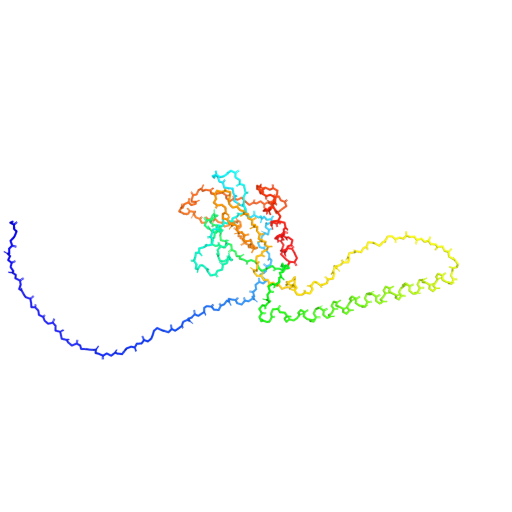? -5.053 -43.799 -46.623 1.00 59.50 142 ALA A O 1
ATOM 1037 N N . ARG A 1 143 ? -5.293 -41.829 -45.581 1.00 52.97 143 ARG A N 1
ATOM 1038 C CA . ARG A 1 143 ? -6.753 -41.715 -45.728 1.00 52.97 143 ARG A CA 1
ATOM 1039 C C . ARG A 1 143 ? -7.080 -40.438 -46.500 1.00 52.97 143 ARG A C 1
ATOM 1041 O O . ARG A 1 143 ? -6.979 -39.358 -45.933 1.00 52.97 143 ARG A O 1
ATOM 1048 N N . GLY A 1 144 ? -7.447 -40.569 -47.779 1.00 49.22 144 GLY A N 1
ATOM 1049 C CA . GLY A 1 144 ? -7.842 -39.455 -48.653 1.00 49.22 144 GLY A CA 1
ATOM 1050 C C . GLY A 1 144 ? -8.696 -38.396 -47.937 1.00 49.22 144 GLY A C 1
ATOM 1051 O O . GLY A 1 144 ? -9.599 -38.727 -47.172 1.00 49.22 144 GLY A O 1
ATOM 1052 N N . ALA A 1 145 ? -8.330 -37.132 -48.152 1.00 47.25 145 ALA A N 1
ATOM 1053 C CA . ALA A 1 145 ? -8.564 -36.001 -47.260 1.00 47.25 145 ALA A CA 1
ATOM 1054 C C . ALA A 1 145 ? -10.032 -35.681 -46.912 1.00 47.25 145 ALA A C 1
ATOM 1056 O O . ALA A 1 145 ? -10.879 -35.549 -47.792 1.00 47.25 145 ALA A O 1
ATOM 1057 N N . HIS A 1 146 ? -10.266 -35.382 -45.630 1.00 40.56 146 HIS A N 1
ATOM 1058 C CA . HIS A 1 146 ? -11.286 -34.434 -45.177 1.00 40.56 146 HIS A CA 1
ATOM 1059 C C . HIS A 1 146 ? -10.688 -33.585 -44.042 1.00 40.56 146 HIS A C 1
ATOM 1061 O O . HIS A 1 146 ? -10.015 -34.114 -43.154 1.00 40.56 146 HIS A O 1
ATOM 10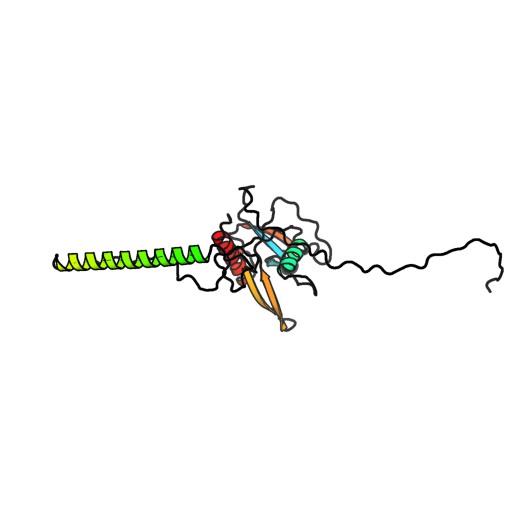67 N N . VAL A 1 147 ? -10.865 -32.264 -44.109 1.00 38.19 147 VAL A N 1
ATOM 1068 C CA . VAL A 1 147 ? -10.398 -31.310 -43.091 1.00 38.19 147 VAL A CA 1
ATOM 1069 C C . VAL A 1 147 ? -11.537 -31.063 -42.110 1.00 38.19 147 VAL A C 1
ATOM 1071 O O . VAL A 1 147 ? -12.665 -30.844 -42.541 1.00 38.19 147 VAL A O 1
ATOM 1074 N N . ASP A 1 148 ? -11.221 -31.083 -40.819 1.00 38.25 148 ASP A N 1
ATOM 1075 C CA . ASP A 1 148 ? -12.038 -30.483 -39.770 1.00 38.25 148 ASP A CA 1
ATOM 1076 C C . ASP A 1 148 ? -11.130 -29.552 -38.954 1.00 38.25 148 ASP A C 1
ATOM 1078 O O . ASP A 1 148 ? -9.947 -29.858 -38.747 1.00 38.25 148 ASP A O 1
ATOM 1082 N N . VAL A 1 149 ? -11.653 -28.384 -38.592 1.00 39.12 149 VAL A N 1
ATOM 1083 C CA . VAL A 1 149 ? -10.931 -27.304 -37.910 1.00 39.12 149 VAL A CA 1
ATOM 1084 C C . VAL A 1 149 ? -11.484 -27.229 -36.496 1.00 39.12 149 VAL A C 1
ATOM 1086 O O . VAL A 1 149 ? -12.619 -26.802 -36.305 1.00 39.12 149 VAL A O 1
ATOM 1089 N N . GLN A 1 150 ? -10.681 -27.612 -35.505 1.00 35.50 150 GLN A N 1
ATOM 1090 C CA . GLN A 1 150 ? -10.972 -27.309 -34.107 1.00 35.50 150 GLN A CA 1
ATOM 1091 C C . GLN A 1 150 ? -9.925 -26.378 -33.507 1.00 35.50 150 GLN A C 1
ATOM 1093 O O . GLN A 1 150 ? -8.739 -26.427 -33.839 1.00 35.50 150 GLN A O 1
ATOM 1098 N N . ALA A 1 151 ? -10.462 -25.499 -32.665 1.00 39.84 151 ALA A N 1
ATOM 1099 C CA . ALA A 1 151 ? -9.828 -24.404 -31.965 1.00 39.84 151 ALA A CA 1
ATOM 1100 C C . ALA A 1 151 ? -8.655 -24.859 -31.094 1.00 39.84 151 ALA A C 1
ATOM 1102 O O . ALA A 1 151 ? -8.697 -25.912 -30.461 1.00 39.84 151 ALA A O 1
ATOM 1103 N N . VAL A 1 152 ? -7.627 -24.015 -31.048 1.00 36.09 152 VAL A N 1
ATOM 1104 C CA . VAL A 1 152 ? -6.537 -24.117 -30.084 1.00 36.09 152 VAL A CA 1
ATOM 1105 C C . VAL A 1 152 ? -6.846 -23.104 -28.987 1.00 36.09 152 VAL A C 1
ATOM 1107 O O . VAL A 1 152 ? -6.608 -21.913 -29.166 1.00 36.09 152 VAL A O 1
ATOM 1110 N N . GLU A 1 153 ? -7.423 -23.559 -27.880 1.00 40.94 153 GLU A N 1
ATOM 1111 C CA . GLU A 1 153 ? -7.279 -22.848 -26.611 1.00 40.94 153 GLU A CA 1
ATOM 1112 C C . GLU A 1 153 ? -5.929 -23.275 -26.032 1.00 40.94 153 GLU A C 1
ATOM 1114 O O . GLU A 1 153 ? -5.668 -24.465 -25.850 1.00 40.94 153 GLU A O 1
ATOM 1119 N N . SER A 1 154 ? -5.027 -22.315 -25.839 1.00 38.03 154 SER A N 1
ATOM 1120 C CA . SER A 1 154 ? -3.732 -22.550 -25.207 1.00 38.03 154 SER A CA 1
ATOM 1121 C C . SER A 1 154 ? -3.637 -21.719 -23.935 1.00 38.03 154 SER A C 1
ATOM 1123 O O . SER A 1 154 ? -3.424 -20.508 -24.013 1.00 38.03 154 SER A O 1
ATOM 1125 N N . ASP A 1 155 ? -3.696 -22.386 -22.786 1.00 40.06 155 ASP A N 1
ATOM 1126 C CA . ASP A 1 155 ? -3.244 -21.879 -21.483 1.00 40.06 155 ASP A CA 1
ATOM 1127 C C . ASP A 1 155 ? -1.705 -21.832 -21.423 1.00 40.06 155 ASP A C 1
ATOM 1129 O O . ASP A 1 155 ? -1.073 -22.328 -20.493 1.00 40.06 155 ASP A O 1
ATOM 1133 N N . ALA A 1 156 ? -1.062 -21.306 -22.467 1.00 39.81 156 ALA A N 1
ATOM 1134 C CA . ALA A 1 156 ? 0.388 -21.249 -22.516 1.00 39.81 156 ALA A CA 1
ATOM 1135 C C . ALA A 1 156 ? 0.879 -20.206 -21.503 1.00 39.81 156 ALA A C 1
ATOM 1137 O O . ALA A 1 156 ? 0.762 -19.000 -21.738 1.00 39.81 156 ALA A O 1
ATOM 1138 N N . GLU A 1 157 ? 1.452 -20.680 -20.393 1.00 48.75 157 GLU A N 1
ATOM 1139 C CA . GLU A 1 157 ? 2.384 -19.891 -19.592 1.00 48.75 157 GLU A CA 1
ATOM 1140 C C . GLU A 1 157 ? 3.388 -19.242 -20.551 1.00 48.75 157 GLU A C 1
ATOM 1142 O O . GLU A 1 157 ? 4.060 -19.909 -21.343 1.00 48.75 157 GLU A O 1
ATOM 1147 N N . GLY A 1 158 ? 3.397 -17.908 -20.553 1.00 48.16 158 GLY A N 1
ATOM 1148 C CA . GLY A 1 158 ? 4.259 -17.123 -21.424 1.00 48.16 158 GLY A CA 1
ATOM 1149 C C . GLY A 1 158 ? 5.743 -17.425 -21.181 1.00 48.16 158 GLY A C 1
ATOM 1150 O O . GLY A 1 158 ? 6.103 -18.012 -20.161 1.00 48.16 158 GLY A O 1
ATOM 1151 N N . PRO A 1 159 ? 6.630 -17.006 -22.098 1.00 48.69 159 PRO A N 1
ATOM 1152 C CA . PRO A 1 159 ? 8.058 -17.261 -21.967 1.00 48.69 159 PRO A CA 1
ATOM 1153 C C . PRO A 1 159 ? 8.585 -16.743 -20.624 1.00 48.69 159 PRO A C 1
ATOM 1155 O O . PRO A 1 159 ? 8.307 -15.599 -20.248 1.00 48.69 159 PRO A O 1
ATOM 1158 N N . VAL A 1 160 ? 9.362 -17.586 -19.933 1.00 50.81 160 VAL A N 1
ATOM 1159 C CA . VAL A 1 160 ? 10.082 -17.238 -18.702 1.00 50.81 160 VAL A CA 1
ATOM 1160 C C . VAL A 1 160 ? 10.860 -15.949 -18.955 1.00 50.81 160 VAL A C 1
ATOM 1162 O O . VAL A 1 160 ? 11.746 -15.878 -19.810 1.00 50.81 160 VAL A O 1
ATOM 1165 N N . ARG A 1 161 ? 10.485 -14.881 -18.251 1.00 60.19 161 ARG A N 1
ATOM 1166 C CA . ARG A 1 161 ? 11.065 -13.552 -18.450 1.00 60.19 161 ARG A CA 1
ATOM 1167 C C . ARG A 1 161 ? 12.427 -13.494 -17.764 1.00 60.19 161 ARG A C 1
ATOM 1169 O O . ARG A 1 161 ? 12.522 -13.290 -16.556 1.00 60.19 161 ARG A O 1
ATOM 1176 N N . GLN A 1 162 ? 13.484 -13.684 -18.548 1.00 61.22 162 GLN A N 1
ATOM 1177 C CA . GLN A 1 162 ? 14.860 -13.716 -18.059 1.00 61.22 162 GLN A CA 1
ATOM 1178 C C . GLN A 1 162 ? 15.215 -12.461 -17.233 1.00 61.22 162 GLN A C 1
ATOM 1180 O O . GLN A 1 162 ? 15.008 -11.325 -17.671 1.00 61.22 162 GLN A O 1
ATOM 1185 N N . GLY A 1 163 ? 15.779 -12.677 -16.041 1.00 63.09 163 GLY A N 1
ATOM 1186 C CA . GLY A 1 163 ? 16.237 -11.611 -15.142 1.00 63.09 163 GLY A CA 1
ATOM 1187 C C . GLY A 1 163 ? 15.143 -10.936 -14.309 1.00 63.09 163 GLY A C 1
ATOM 1188 O O . GLY A 1 163 ? 15.397 -9.858 -13.769 1.00 63.09 163 GLY A O 1
ATOM 1189 N N . LEU A 1 164 ? 13.945 -11.525 -14.219 1.00 74.94 164 LEU A N 1
ATOM 1190 C CA . LEU A 1 164 ? 12.929 -11.115 -13.251 1.00 74.94 164 LEU A CA 1
ATOM 1191 C C . LEU A 1 164 ? 12.956 -11.988 -11.993 1.00 74.94 164 LEU A C 1
ATOM 1193 O O . LEU A 1 164 ? 13.148 -13.199 -12.067 1.00 74.94 164 LEU A O 1
ATOM 1197 N N . THR A 1 165 ? 12.672 -11.379 -10.845 1.00 76.12 165 THR A N 1
ATOM 1198 C CA . THR A 1 165 ? 12.583 -12.047 -9.534 1.00 76.12 165 THR A CA 1
ATOM 1199 C C . THR A 1 165 ? 11.249 -12.766 -9.290 1.00 76.12 165 THR A C 1
ATOM 1201 O O . THR A 1 165 ? 10.887 -13.019 -8.148 1.00 76.12 165 THR A O 1
ATOM 1204 N N . GLU A 1 166 ? 10.506 -13.136 -10.339 1.00 74.31 166 GLU A N 1
ATOM 1205 C CA . GLU A 1 166 ? 9.139 -13.691 -10.239 1.00 74.31 166 GLU A CA 1
ATOM 1206 C C . GLU A 1 166 ? 9.047 -15.030 -9.474 1.00 74.31 166 GLU A C 1
ATOM 1208 O O . GLU A 1 166 ? 7.953 -15.424 -9.076 1.00 74.31 166 GLU A O 1
ATOM 1213 N N . GLY A 1 167 ? 10.169 -15.718 -9.236 1.00 78.38 167 GLY A N 1
ATOM 1214 C CA . GLY A 1 167 ? 10.237 -16.945 -8.432 1.00 78.38 167 GLY A CA 1
ATOM 1215 C C . GLY A 1 167 ? 10.826 -16.776 -7.026 1.00 78.38 167 GLY A C 1
ATOM 1216 O O . GLY A 1 167 ? 10.896 -17.759 -6.290 1.00 78.38 167 GLY A O 1
ATOM 1217 N N . VAL A 1 168 ? 11.301 -15.579 -6.661 1.00 83.19 168 VAL A N 1
ATOM 1218 C CA . VAL A 1 168 ? 11.999 -15.316 -5.389 1.00 83.19 168 VAL A CA 1
ATOM 1219 C C . VAL A 1 168 ? 11.057 -14.597 -4.427 1.00 83.19 168 VAL A C 1
ATOM 1221 O O . VAL A 1 168 ? 10.440 -13.600 -4.795 1.00 83.19 168 VAL A O 1
ATOM 1224 N N . ASP A 1 169 ? 10.975 -15.070 -3.185 1.00 89.12 169 ASP A N 1
ATOM 1225 C CA . ASP A 1 169 ? 10.266 -14.361 -2.118 1.00 89.12 169 ASP A CA 1
ATOM 1226 C C . ASP A 1 169 ? 11.118 -13.148 -1.686 1.00 89.12 169 ASP A C 1
ATOM 1228 O O . ASP A 1 169 ? 12.257 -13.312 -1.248 1.00 89.12 169 ASP A O 1
ATOM 1232 N N . HIS A 1 170 ? 10.595 -11.923 -1.808 1.00 89.56 170 HIS A N 1
ATOM 1233 C CA . HIS A 1 170 ? 11.320 -10.709 -1.410 1.00 89.56 170 HIS A CA 1
ATOM 1234 C C . HIS A 1 170 ? 10.400 -9.596 -0.893 1.00 89.56 170 HIS A C 1
ATOM 1236 O O . HIS A 1 170 ? 9.201 -9.582 -1.162 1.00 89.56 170 HIS A O 1
ATOM 1242 N N . TYR A 1 171 ? 10.976 -8.610 -0.201 1.00 93.38 171 TYR A N 1
ATOM 1243 C CA . TYR A 1 171 ? 10.249 -7.497 0.434 1.00 93.38 171 TYR A CA 1
ATOM 1244 C C . TYR A 1 171 ? 10.271 -6.190 -0.378 1.00 93.38 171 TYR A C 1
ATOM 1246 O O . TYR A 1 171 ? 10.028 -5.110 0.162 1.00 93.38 171 TYR A O 1
ATOM 1254 N N . GLU A 1 172 ? 10.590 -6.269 -1.670 1.00 93.00 172 GLU A N 1
ATOM 1255 C CA . GLU A 1 172 ? 10.542 -5.117 -2.572 1.00 93.00 172 GLU A CA 1
ATOM 1256 C C . GLU A 1 172 ? 9.129 -4.536 -2.709 1.00 93.00 172 GLU A C 1
ATOM 1258 O O . GLU A 1 172 ? 8.118 -5.211 -2.491 1.00 93.00 172 GLU A O 1
ATOM 1263 N N . ALA A 1 173 ? 9.061 -3.262 -3.101 1.00 95.25 173 ALA A N 1
ATOM 1264 C CA . ALA A 1 173 ? 7.791 -2.575 -3.298 1.00 95.25 173 ALA A CA 1
ATOM 1265 C C . ALA A 1 173 ? 6.952 -3.272 -4.384 1.00 95.25 173 ALA A C 1
ATOM 1267 O O . ALA A 1 173 ? 7.421 -3.514 -5.498 1.00 95.25 173 ALA A O 1
ATOM 1268 N N . VAL A 1 174 ? 5.677 -3.535 -4.088 1.00 94.94 174 VAL A N 1
ATOM 1269 C CA . VAL A 1 174 ? 4.732 -4.110 -5.056 1.00 94.94 174 VAL A CA 1
ATOM 1270 C C . VAL A 1 174 ? 4.324 -3.096 -6.113 1.00 94.94 174 VAL A C 1
ATOM 1272 O O . VAL A 1 174 ? 4.042 -3.476 -7.246 1.00 94.94 174 VAL A O 1
ATOM 1275 N N . ALA A 1 175 ? 4.289 -1.810 -5.782 1.00 95.00 175 ALA A N 1
ATOM 1276 C CA . ALA A 1 175 ? 3.935 -0.764 -6.728 1.00 95.00 175 ALA A CA 1
ATOM 1277 C C . ALA A 1 175 ? 4.546 0.576 -6.325 1.00 95.00 175 ALA A C 1
ATOM 1279 O O . ALA A 1 175 ? 4.826 0.823 -5.152 1.00 95.00 175 ALA A O 1
ATOM 1280 N N . CYS A 1 176 ? 4.695 1.460 -7.308 1.00 94.94 176 CYS A N 1
ATOM 1281 C CA . CYS A 1 176 ? 5.038 2.856 -7.095 1.00 94.94 176 CYS A CA 1
ATOM 1282 C C . CYS A 1 176 ? 4.037 3.726 -7.853 1.00 94.94 176 CYS A C 1
ATOM 1284 O O . CYS A 1 176 ? 3.923 3.616 -9.074 1.00 94.94 176 CYS A O 1
ATOM 1286 N N . CYS A 1 177 ? 3.355 4.617 -7.143 1.00 93.25 177 CYS A N 1
ATOM 1287 C CA . CYS A 1 177 ? 2.572 5.684 -7.753 1.00 93.25 177 CYS A CA 1
ATOM 1288 C C . CYS A 1 177 ? 3.382 6.979 -7.705 1.00 93.25 177 CYS A C 1
ATOM 1290 O O . CYS A 1 177 ? 4.092 7.238 -6.732 1.00 93.25 177 CYS A O 1
ATOM 1292 N N . HIS A 1 178 ? 3.273 7.810 -8.738 1.00 92.00 178 HIS A N 1
ATOM 1293 C CA . HIS A 1 178 ? 3.937 9.106 -8.761 1.00 92.00 178 HIS A CA 1
ATOM 1294 C C . HIS A 1 178 ? 3.033 10.192 -9.334 1.00 92.00 178 HIS A C 1
ATOM 1296 O O . HIS A 1 178 ? 2.294 9.969 -10.294 1.00 92.00 178 HIS A O 1
ATOM 1302 N N . TRP A 1 179 ? 3.104 11.387 -8.766 1.00 87.88 179 TRP A N 1
ATOM 1303 C CA . TRP A 1 179 ? 2.356 12.541 -9.244 1.00 87.88 179 TRP A CA 1
ATOM 1304 C C . TRP A 1 179 ? 3.091 13.832 -8.916 1.00 87.88 179 TRP A C 1
ATOM 1306 O O . TRP A 1 179 ? 3.843 13.910 -7.946 1.00 87.88 179 TRP A O 1
ATOM 1316 N N . ALA A 1 180 ? 2.868 14.859 -9.728 1.00 88.31 180 ALA A N 1
ATOM 1317 C CA . ALA A 1 180 ? 3.282 16.205 -9.371 1.00 88.31 180 ALA A CA 1
ATOM 1318 C C . ALA A 1 180 ? 2.315 16.753 -8.315 1.00 88.31 180 ALA A C 1
ATOM 1320 O O . ALA A 1 180 ? 1.095 16.698 -8.488 1.00 88.31 180 ALA A O 1
ATOM 1321 N N . ASP A 1 181 ? 2.850 17.275 -7.218 1.00 84.25 181 ASP A N 1
ATOM 1322 C CA . ASP A 1 181 ? 2.071 18.039 -6.257 1.00 84.25 181 ASP A CA 1
ATOM 1323 C C . ASP A 1 181 ? 1.610 19.346 -6.908 1.00 84.25 181 ASP A C 1
ATOM 1325 O O . ASP A 1 181 ? 2.424 20.148 -7.358 1.00 84.25 181 ASP A O 1
ATOM 1329 N N . VAL A 1 182 ? 0.298 19.567 -6.971 1.00 82.31 182 VAL A N 1
ATOM 1330 C CA . VAL A 1 182 ? -0.270 20.708 -7.707 1.00 82.31 182 VAL A CA 1
ATOM 1331 C C . VAL A 1 182 ? 0.104 22.046 -7.062 1.00 82.31 182 VAL A C 1
ATOM 1333 O O . VAL A 1 182 ? 0.218 23.049 -7.761 1.00 82.31 182 VAL A O 1
ATOM 1336 N N . ALA A 1 183 ? 0.315 22.076 -5.743 1.00 87.38 183 ALA A N 1
ATOM 1337 C CA . ALA A 1 183 ? 0.619 23.308 -5.022 1.00 87.38 183 ALA A CA 1
ATOM 1338 C C . ALA A 1 183 ? 2.090 23.732 -5.164 1.00 87.38 183 ALA A C 1
ATOM 1340 O O . ALA A 1 183 ? 2.382 24.924 -5.238 1.00 87.38 183 ALA A O 1
ATOM 1341 N N . THR A 1 184 ? 3.015 22.772 -5.190 1.00 93.19 184 THR A N 1
ATOM 1342 C CA . THR A 1 184 ? 4.463 23.032 -5.123 1.00 93.19 184 THR A CA 1
ATOM 1343 C C . THR A 1 184 ? 5.230 22.619 -6.376 1.00 93.19 184 THR A C 1
ATOM 1345 O O . THR A 1 184 ? 6.380 23.015 -6.546 1.00 93.19 184 THR A O 1
ATOM 1348 N N . GLY A 1 185 ? 4.632 21.805 -7.248 1.00 92.56 185 GLY A N 1
ATOM 1349 C CA . GLY A 1 185 ? 5.305 21.167 -8.379 1.00 92.56 185 GLY A CA 1
ATOM 1350 C C . GLY A 1 185 ? 6.262 20.039 -7.980 1.00 92.56 185 GLY A C 1
ATOM 1351 O O . GLY A 1 185 ? 6.893 19.443 -8.852 1.00 92.56 185 GLY A O 1
ATOM 1352 N N . ALA A 1 186 ? 6.389 19.728 -6.685 1.00 92.94 186 ALA A N 1
ATOM 1353 C CA . ALA A 1 186 ? 7.268 18.668 -6.213 1.00 92.94 186 ALA A CA 1
ATOM 1354 C C . ALA A 1 186 ? 6.799 17.298 -6.724 1.00 92.94 186 ALA A C 1
ATOM 1356 O O . ALA A 1 186 ? 5.605 16.994 -6.724 1.00 92.94 186 ALA A O 1
ATOM 1357 N N . LEU A 1 187 ? 7.740 16.442 -7.128 1.00 92.38 187 LEU A N 1
ATOM 1358 C CA . LEU A 1 187 ? 7.425 15.061 -7.479 1.00 92.38 187 LEU A CA 1
ATOM 1359 C C . LEU A 1 187 ? 7.144 14.269 -6.201 1.00 92.38 187 LEU A C 1
ATOM 1361 O O . LEU A 1 187 ? 8.043 14.034 -5.392 1.00 92.38 187 LEU A O 1
ATOM 1365 N N . LYS A 1 188 ? 5.903 13.821 -6.040 1.00 90.88 188 LYS A N 1
ATOM 1366 C CA . LYS A 1 188 ? 5.528 12.849 -5.021 1.00 90.88 188 LYS A CA 1
ATOM 1367 C C . LYS A 1 188 ? 5.650 11.449 -5.604 1.00 90.88 188 LYS A C 1
ATOM 1369 O O . LYS A 1 188 ? 5.073 11.163 -6.648 1.00 90.88 188 LYS A O 1
ATOM 1374 N N . MET A 1 189 ? 6.379 10.585 -4.908 1.00 95.00 189 MET A N 1
ATOM 1375 C CA . MET A 1 189 ? 6.465 9.152 -5.184 1.00 95.00 189 MET A CA 1
ATOM 1376 C C . MET A 1 189 ? 6.003 8.398 -3.941 1.00 95.00 189 MET A C 1
ATOM 1378 O O . MET A 1 189 ? 6.420 8.734 -2.833 1.00 95.00 189 MET A O 1
ATOM 1382 N N . VAL A 1 190 ? 5.139 7.404 -4.117 1.00 95.81 190 VAL A N 1
ATOM 1383 C CA . VAL A 1 190 ? 4.630 6.557 -3.035 1.00 95.81 190 VAL A CA 1
ATOM 1384 C C . VAL A 1 190 ? 4.888 5.107 -3.397 1.00 95.81 190 VAL A C 1
ATOM 1386 O O . VAL A 1 190 ? 4.391 4.626 -4.413 1.00 95.81 190 VAL A O 1
ATOM 1389 N N . PHE A 1 191 ? 5.676 4.438 -2.561 1.00 97.25 191 PHE A N 1
ATOM 1390 C CA . PHE A 1 191 ? 6.038 3.034 -2.701 1.00 97.25 191 PHE A CA 1
ATOM 1391 C C . PHE A 1 191 ? 5.166 2.204 -1.765 1.00 97.25 191 PHE A C 1
ATOM 1393 O O . PHE A 1 191 ? 5.114 2.476 -0.566 1.00 97.25 191 PHE A O 1
ATOM 1400 N N . TYR A 1 192 ? 4.488 1.207 -2.318 1.00 97.81 192 TYR A N 1
ATOM 1401 C CA . TYR A 1 192 ? 3.581 0.333 -1.583 1.00 97.81 192 TYR A CA 1
ATOM 1402 C C . TYR A 1 192 ? 4.199 -1.045 -1.392 1.00 97.81 192 TYR A C 1
ATOM 1404 O O . TYR A 1 192 ? 4.882 -1.553 -2.280 1.00 97.81 192 TYR A O 1
ATOM 1412 N N . TYR A 1 193 ? 3.909 -1.657 -0.249 1.00 97.81 193 TYR A N 1
ATOM 1413 C CA . TYR A 1 193 ? 4.421 -2.960 0.167 1.00 97.81 193 TYR A CA 1
ATOM 1414 C C . TYR A 1 193 ? 3.259 -3.852 0.608 1.00 97.81 193 TYR A C 1
ATOM 1416 O O . TYR A 1 193 ? 2.244 -3.350 1.088 1.00 97.81 193 TYR A O 1
ATOM 1424 N N . ALA A 1 194 ? 3.406 -5.167 0.451 1.00 97.00 194 ALA A N 1
ATOM 1425 C CA . ALA A 1 194 ? 2.469 -6.127 1.024 1.00 97.00 194 ALA A CA 1
ATOM 1426 C C . ALA A 1 194 ? 2.797 -6.350 2.507 1.00 97.00 194 ALA A C 1
ATOM 1428 O O . ALA A 1 194 ? 3.965 -6.494 2.878 1.00 97.00 194 ALA A O 1
ATOM 1429 N N . ALA A 1 195 ? 1.773 -6.389 3.355 1.00 97.12 195 ALA A N 1
ATOM 1430 C CA . ALA A 1 195 ? 1.918 -6.639 4.782 1.00 97.12 195 ALA A CA 1
ATOM 1431 C C . ALA A 1 195 ? 0.658 -7.310 5.348 1.00 97.12 195 ALA A C 1
ATOM 1433 O O . ALA A 1 195 ? -0.434 -7.134 4.809 1.00 97.12 195 ALA A O 1
ATOM 1434 N N . SER A 1 196 ? 0.810 -8.063 6.435 1.00 95.44 196 SER A N 1
ATOM 1435 C CA . SER A 1 196 ? -0.296 -8.642 7.204 1.00 95.44 196 SER A CA 1
ATOM 1436 C C . SER A 1 196 ? -0.523 -7.875 8.501 1.00 95.44 196 SER A C 1
ATOM 1438 O O . SER A 1 196 ? 0.430 -7.379 9.104 1.00 95.44 196 SER A O 1
ATOM 1440 N N . ALA A 1 197 ? -1.764 -7.860 8.976 1.00 94.19 197 ALA A N 1
ATOM 1441 C CA . ALA A 1 197 ? -2.134 -7.379 10.301 1.00 94.19 197 ALA A CA 1
ATOM 1442 C C . ALA A 1 197 ? -3.278 -8.221 10.877 1.00 94.19 197 ALA A C 1
ATOM 1444 O O . ALA A 1 197 ? -4.013 -8.872 10.136 1.00 94.19 197 ALA A O 1
ATOM 1445 N N . ASP A 1 198 ? -3.410 -8.195 12.201 1.00 91.88 198 ASP A N 1
ATOM 1446 C CA . ASP A 1 198 ? -4.530 -8.798 12.917 1.00 91.88 198 ASP A CA 1
ATOM 1447 C C . ASP A 1 198 ? -5.667 -7.777 13.036 1.00 91.88 198 ASP A C 1
ATOM 1449 O O . ASP A 1 198 ? -5.566 -6.803 13.780 1.00 91.88 198 ASP A O 1
ATOM 1453 N N . GLU A 1 199 ? -6.751 -8.001 12.297 1.00 90.56 199 GLU A N 1
ATOM 1454 C CA . GLU A 1 199 ? -7.954 -7.164 12.341 1.00 90.56 199 GLU A CA 1
ATOM 1455 C C . GLU A 1 199 ? -8.622 -7.153 13.729 1.00 90.56 199 GLU A C 1
ATOM 1457 O O . GLU A 1 199 ? -9.279 -6.175 14.091 1.00 90.56 199 GLU A O 1
ATOM 1462 N N . SER A 1 200 ? -8.469 -8.226 14.511 1.00 90.00 200 SER A N 1
ATOM 1463 C CA . SER A 1 200 ? -9.087 -8.342 15.835 1.00 90.00 200 SER A CA 1
ATOM 1464 C C . SER A 1 200 ? -8.316 -7.600 16.929 1.00 90.00 200 SER A C 1
ATOM 1466 O O . SER A 1 200 ? -8.861 -7.348 18.009 1.00 90.00 200 SER A O 1
ATOM 1468 N N . ALA A 1 201 ? -7.064 -7.227 16.656 1.00 89.88 201 ALA A N 1
ATOM 1469 C CA . ALA A 1 201 ? -6.247 -6.469 17.584 1.00 89.88 201 ALA A CA 1
ATOM 1470 C C . ALA A 1 201 ? -6.764 -5.029 17.705 1.00 89.88 201 ALA A C 1
ATOM 1472 O O . ALA A 1 201 ? -7.071 -4.362 16.716 1.00 89.88 201 ALA A O 1
ATOM 1473 N N . LEU A 1 202 ? -6.830 -4.526 18.940 1.00 91.44 202 LEU A N 1
ATOM 1474 C CA . LEU A 1 202 ? -7.173 -3.129 19.180 1.00 91.44 202 LEU A CA 1
ATOM 1475 C C . LEU A 1 202 ? -6.061 -2.223 18.626 1.00 91.44 202 LEU A C 1
ATOM 1477 O O . LEU A 1 202 ? -4.905 -2.405 19.018 1.00 91.44 202 LEU A O 1
ATOM 1481 N N . PRO A 1 203 ? -6.390 -1.238 17.770 1.00 94.19 203 PRO A N 1
ATOM 1482 C CA . PRO A 1 203 ? -5.407 -0.272 17.307 1.00 94.19 203 PRO A CA 1
ATOM 1483 C C . PRO A 1 203 ? -4.835 0.544 18.466 1.00 94.19 203 PRO A C 1
ATOM 1485 O O . PRO A 1 203 ? -5.547 0.908 19.409 1.00 94.19 203 PRO A O 1
ATOM 1488 N N . GLU A 1 204 ? -3.548 0.865 18.381 1.00 94.44 204 GLU A N 1
ATOM 1489 C CA . GLU A 1 204 ? -2.898 1.777 19.313 1.00 94.44 204 GLU A CA 1
ATOM 1490 C C . GLU A 1 204 ? -3.510 3.182 19.203 1.00 94.44 204 GLU A C 1
ATOM 1492 O O . GLU A 1 204 ? -3.848 3.627 18.101 1.00 94.44 204 GLU A O 1
ATOM 1497 N N . PRO A 1 205 ? -3.672 3.911 20.323 1.00 91.00 205 PRO A N 1
ATOM 1498 C CA . PRO A 1 205 ? -4.165 5.278 20.275 1.00 91.00 205 PRO A CA 1
ATOM 1499 C C . PRO A 1 205 ? -3.266 6.154 19.403 1.00 91.00 205 PRO A C 1
ATOM 1501 O O . PRO A 1 205 ? -2.066 6.267 19.654 1.00 91.00 205 PRO A O 1
ATOM 1504 N N . LEU A 1 206 ? -3.867 6.814 18.414 1.00 90.31 206 LEU A N 1
ATOM 1505 C CA . LEU A 1 206 ? -3.155 7.780 17.586 1.00 90.31 206 LEU A CA 1
ATOM 1506 C C . LEU A 1 206 ? -2.753 8.994 18.428 1.00 90.31 206 LEU A C 1
ATOM 1508 O O . LEU A 1 206 ? -3.554 9.525 19.204 1.00 90.31 206 LEU A O 1
ATOM 1512 N N . VAL A 1 207 ? -1.519 9.455 18.245 1.00 84.75 207 VAL A N 1
ATOM 1513 C CA . VAL A 1 207 ? -0.953 10.618 18.936 1.00 84.75 207 VAL A CA 1
ATOM 1514 C C . VAL A 1 207 ? -0.400 11.619 17.925 1.00 84.75 207 VAL A C 1
ATOM 1516 O O . VAL A 1 207 ? -0.046 11.259 16.809 1.00 84.75 207 VAL A O 1
ATOM 1519 N N . GLY A 1 208 ? -0.292 12.885 18.328 1.00 84.56 208 GLY A N 1
ATOM 1520 C CA . GLY A 1 208 ? 0.310 13.926 17.494 1.00 84.56 208 GLY A CA 1
ATOM 1521 C C . GLY A 1 208 ? -0.652 14.540 16.478 1.00 84.56 208 GLY A C 1
ATOM 1522 O O . GLY A 1 208 ? -1.858 14.609 16.713 1.00 84.56 208 GLY A O 1
ATOM 1523 N N . GLU A 1 209 ? -0.094 15.051 15.377 1.00 79.19 209 GLU A N 1
ATOM 1524 C CA . GLU A 1 209 ? -0.834 15.848 14.390 1.00 79.19 209 GLU A CA 1
ATOM 1525 C C . GLU A 1 209 ? -1.917 15.056 13.661 1.00 79.19 209 GLU A C 1
ATOM 1527 O O . GLU A 1 209 ? -2.897 15.668 13.246 1.00 79.19 209 GLU A O 1
ATOM 1532 N N . ASP A 1 210 ? -1.765 13.732 13.565 1.00 79.19 210 ASP A N 1
ATOM 1533 C CA . ASP A 1 210 ? -2.680 12.824 12.866 1.00 79.19 210 ASP A CA 1
ATOM 1534 C C . ASP A 1 210 ? -3.774 12.224 13.766 1.00 79.19 210 ASP A C 1
ATOM 1536 O O . ASP A 1 210 ? -4.691 11.540 13.296 1.00 79.19 210 ASP A O 1
ATOM 1540 N N . ALA A 1 211 ? -3.753 12.538 15.066 1.00 88.25 211 ALA A N 1
ATOM 1541 C CA . ALA A 1 211 ? -4.743 12.042 16.012 1.00 88.25 211 ALA A CA 1
ATOM 1542 C C . ALA A 1 211 ? -6.171 12.459 15.608 1.00 88.25 211 ALA A C 1
ATOM 1544 O O . ALA A 1 211 ? -6.527 13.638 15.566 1.00 88.25 211 ALA A O 1
ATOM 1545 N N . GLY A 1 212 ? -7.011 11.461 15.317 1.00 87.38 212 GLY A N 1
ATOM 1546 C CA . GLY A 1 212 ? -8.411 11.648 14.932 1.00 87.38 212 GLY A CA 1
ATOM 1547 C C . GLY A 1 212 ? -8.649 12.007 13.460 1.00 87.38 212 GLY A C 1
ATOM 1548 O O . GLY A 1 212 ? -9.810 12.164 13.076 1.00 87.38 212 GLY A O 1
ATOM 1549 N N . LEU A 1 213 ? -7.603 12.104 12.631 1.00 92.06 213 LEU A N 1
ATOM 1550 C CA . LEU A 1 213 ? -7.722 12.411 11.198 1.00 92.06 213 LEU A CA 1
ATOM 1551 C C . LEU A 1 213 ? -8.136 11.225 10.341 1.00 92.06 213 LEU A C 1
ATOM 1553 O O . LEU A 1 213 ? -8.779 11.417 9.305 1.00 92.06 213 LEU A O 1
ATOM 1557 N N . PHE A 1 214 ? -7.805 10.025 10.794 1.00 95.31 214 PHE A N 1
ATOM 1558 C CA . PHE A 1 214 ? -8.050 8.792 10.072 1.00 95.31 214 PHE A CA 1
ATOM 1559 C C . PHE A 1 214 ? -9.030 7.897 10.823 1.00 95.31 214 PHE A C 1
ATOM 1561 O O . PHE A 1 214 ? -9.196 7.975 12.043 1.00 95.31 214 PHE A O 1
ATOM 1568 N N . GLU A 1 215 ? -9.728 7.073 10.056 1.00 95.88 215 GLU A N 1
ATOM 1569 C CA . GLU A 1 215 ? -10.568 5.991 10.550 1.00 95.88 215 GLU A CA 1
ATOM 1570 C C . GLU A 1 215 ? -10.220 4.720 9.788 1.00 95.88 215 GLU A C 1
ATOM 1572 O O . GLU A 1 215 ? -10.162 4.736 8.557 1.00 95.88 215 GLU A O 1
ATOM 1577 N N . ASN A 1 216 ? -9.971 3.641 10.527 1.00 97.00 216 ASN A N 1
ATOM 1578 C CA . ASN A 1 216 ? -9.619 2.348 9.956 1.00 97.00 216 ASN A CA 1
ATOM 1579 C C . ASN A 1 216 ? -10.846 1.705 9.325 1.00 97.00 216 ASN A C 1
ATOM 1581 O O . ASN A 1 216 ? -11.903 1.611 9.948 1.00 97.00 216 ASN A O 1
ATOM 1585 N N . VAL A 1 217 ? -10.680 1.221 8.101 1.00 96.81 217 VAL A N 1
ATOM 1586 C CA . VAL A 1 217 ? -11.741 0.586 7.325 1.00 96.81 217 VAL A CA 1
ATOM 1587 C C . VAL A 1 217 ? -11.199 -0.733 6.799 1.00 96.81 217 VAL A C 1
ATOM 1589 O O . VAL A 1 217 ? -10.404 -0.759 5.863 1.00 96.81 217 VAL A O 1
ATOM 1592 N N . TRP A 1 218 ? -11.628 -1.833 7.412 1.00 96.31 218 TRP A N 1
ATOM 1593 C CA . TRP A 1 218 ? -11.338 -3.180 6.931 1.00 96.31 218 TRP A CA 1
ATOM 1594 C C . TRP A 1 218 ? -12.345 -3.555 5.850 1.00 96.31 218 TRP A C 1
ATOM 1596 O O . TRP A 1 218 ? -13.518 -3.796 6.137 1.00 96.31 218 TRP A O 1
ATOM 1606 N N . CYS A 1 219 ? -11.891 -3.565 4.601 1.00 95.19 219 CYS A N 1
ATOM 1607 C CA . CYS A 1 219 ? -12.731 -3.806 3.436 1.00 95.19 219 CYS A CA 1
ATOM 1608 C C . CYS A 1 219 ? -12.481 -5.201 2.865 1.00 95.19 219 CYS A C 1
ATOM 1610 O O . CYS A 1 219 ? -11.336 -5.638 2.818 1.00 95.19 219 CYS A O 1
ATOM 1612 N N . GLU A 1 220 ? -13.527 -5.886 2.402 1.00 95.06 220 GLU A N 1
ATOM 1613 C CA . GLU A 1 220 ? -13.380 -7.130 1.637 1.00 95.06 220 GLU A CA 1
ATOM 1614 C C . GLU A 1 220 ? -12.444 -6.919 0.442 1.00 95.06 220 GLU A C 1
ATOM 1616 O O . GLU A 1 220 ? -12.515 -5.899 -0.248 1.00 95.06 220 GLU A O 1
ATOM 1621 N N . VAL A 1 221 ? -11.558 -7.884 0.196 1.00 93.50 221 VAL A N 1
ATOM 1622 C CA . VAL A 1 221 ? -10.478 -7.775 -0.796 1.00 93.50 221 VAL A CA 1
ATOM 1623 C C . VAL A 1 221 ? -10.997 -7.402 -2.188 1.00 93.50 221 VAL A C 1
ATOM 1625 O O . VAL A 1 221 ? -10.397 -6.569 -2.866 1.00 93.50 221 VAL A O 1
ATOM 1628 N N . ASP A 1 222 ? -12.152 -7.946 -2.579 1.00 91.31 222 ASP A N 1
ATOM 1629 C CA . ASP A 1 222 ? -12.769 -7.729 -3.893 1.00 91.31 222 ASP A CA 1
ATOM 1630 C C . ASP A 1 222 ? -13.452 -6.349 -4.022 1.00 91.31 222 ASP A C 1
ATOM 1632 O O . ASP A 1 222 ? -13.745 -5.885 -5.131 1.00 91.31 222 ASP A O 1
ATOM 1636 N N . GLU A 1 223 ? -13.682 -5.664 -2.898 1.00 95.62 223 GLU A N 1
ATOM 1637 C CA . GLU A 1 223 ? -14.305 -4.337 -2.830 1.00 95.62 223 GLU A CA 1
ATOM 1638 C C . GLU A 1 223 ? -13.297 -3.221 -2.528 1.00 95.62 223 GLU A C 1
ATOM 1640 O O . GLU A 1 223 ? -13.505 -2.075 -2.938 1.00 95.62 223 GLU A O 1
ATOM 1645 N N . ALA A 1 224 ? -12.167 -3.543 -1.891 1.00 96.50 224 ALA A N 1
ATOM 1646 C CA . ALA A 1 224 ? -11.168 -2.570 -1.454 1.00 96.50 224 ALA A CA 1
ATOM 1647 C C . ALA A 1 224 ? -10.685 -1.660 -2.595 1.00 96.50 224 ALA A C 1
ATOM 1649 O O . ALA A 1 224 ? -10.639 -0.438 -2.448 1.00 96.50 224 ALA A O 1
ATOM 1650 N N . ALA A 1 225 ? -10.402 -2.237 -3.767 1.00 96.69 225 ALA A N 1
ATOM 1651 C CA . ALA A 1 225 ? -9.960 -1.473 -4.933 1.00 96.69 225 ALA A CA 1
ATOM 1652 C C . ALA A 1 225 ? -11.017 -0.478 -5.446 1.00 96.69 225 ALA A C 1
ATOM 1654 O O . ALA A 1 225 ? -10.659 0.574 -5.973 1.00 96.69 225 ALA A O 1
ATOM 1655 N N . LYS A 1 226 ? -12.308 -0.796 -5.291 1.00 96.56 226 LYS A N 1
ATOM 1656 C CA . LYS A 1 226 ? -13.432 0.042 -5.744 1.00 96.56 226 LYS A CA 1
ATOM 1657 C C . LYS A 1 226 ? -13.738 1.171 -4.762 1.00 96.56 226 LYS A C 1
ATOM 1659 O O . LYS A 1 226 ? -14.302 2.185 -5.160 1.00 96.56 226 LYS A O 1
ATOM 1664 N N . GLN A 1 227 ? -13.391 0.983 -3.490 1.00 96.62 227 GLN A N 1
ATOM 1665 C CA . GLN A 1 227 ? -13.643 1.960 -2.436 1.00 96.62 227 GLN A CA 1
ATOM 1666 C C . GLN A 1 227 ? -12.634 3.116 -2.448 1.00 96.62 227 GLN A C 1
ATOM 1668 O O . GLN A 1 227 ? -12.957 4.218 -2.004 1.00 96.62 227 GLN A O 1
ATOM 1673 N N . LEU A 1 228 ? -11.423 2.878 -2.955 1.00 97.06 228 LEU A N 1
ATOM 1674 C CA . LEU A 1 228 ? -10.361 3.877 -3.032 1.00 97.06 228 LEU A CA 1
ATOM 1675 C C . LEU A 1 228 ? -10.742 5.051 -3.939 1.00 97.06 228 LEU A C 1
ATOM 1677 O O . LEU A 1 228 ? -11.252 4.876 -5.043 1.00 97.06 228 LEU A O 1
ATOM 1681 N N . ALA A 1 229 ? -10.434 6.268 -3.487 1.00 93.94 229 ALA A N 1
ATOM 1682 C CA . ALA A 1 229 ? -10.799 7.483 -4.215 1.00 93.94 229 ALA A CA 1
ATOM 1683 C C . ALA A 1 229 ? -10.052 7.647 -5.546 1.00 93.94 229 ALA A C 1
ATOM 1685 O O . ALA A 1 229 ? -10.565 8.275 -6.474 1.00 93.94 229 ALA A O 1
ATOM 1686 N N . PHE A 1 230 ? -8.847 7.082 -5.645 1.00 90.00 230 PHE A N 1
ATOM 1687 C CA . PHE A 1 230 ? -8.033 7.124 -6.852 1.00 90.00 230 PHE A CA 1
ATOM 1688 C C . PHE A 1 230 ? -7.969 5.735 -7.495 1.00 90.00 230 PHE A C 1
ATOM 1690 O O . PHE A 1 230 ? -7.474 4.799 -6.864 1.00 90.00 230 PHE A O 1
ATOM 1697 N N . PRO A 1 231 ? -8.376 5.587 -8.772 1.00 92.00 231 PRO A N 1
ATOM 1698 C CA . PRO A 1 231 ? -8.290 4.308 -9.479 1.00 92.00 231 PRO A CA 1
ATOM 1699 C C . PRO A 1 231 ? -6.874 3.724 -9.522 1.00 92.00 231 PRO A C 1
ATOM 1701 O O . PRO A 1 231 ? -6.708 2.508 -9.520 1.00 92.00 231 PRO A O 1
ATOM 1704 N N . THR A 1 232 ? -5.847 4.580 -9.518 1.00 91.88 232 THR A N 1
ATOM 1705 C CA . THR A 1 232 ? -4.440 4.161 -9.450 1.00 91.88 232 THR A CA 1
ATOM 1706 C C . THR A 1 232 ? -4.126 3.406 -8.165 1.00 91.88 232 THR A C 1
ATOM 1708 O O . THR A 1 232 ? -3.424 2.403 -8.217 1.00 91.88 232 THR A O 1
ATOM 1711 N N . ASP A 1 233 ? -4.689 3.822 -7.031 1.00 93.62 233 ASP A N 1
ATOM 1712 C CA . ASP A 1 233 ? -4.505 3.125 -5.757 1.00 93.62 233 ASP A CA 1
ATOM 1713 C C . ASP A 1 233 ? -5.278 1.794 -5.774 1.00 93.62 233 ASP A C 1
ATOM 1715 O O . ASP A 1 233 ? -4.787 0.778 -5.284 1.00 93.62 233 ASP A O 1
ATOM 1719 N N . GLY A 1 234 ? -6.442 1.746 -6.433 1.00 96.12 234 GLY A N 1
ATOM 1720 C CA . GLY A 1 234 ? -7.156 0.491 -6.693 1.00 96.12 234 GLY A CA 1
ATOM 1721 C C . GLY A 1 234 ? -6.339 -0.503 -7.529 1.00 96.12 234 GLY A C 1
ATOM 1722 O O . GLY A 1 234 ? -6.324 -1.701 -7.242 1.00 96.12 234 GLY A O 1
ATOM 1723 N N . MET A 1 235 ? -5.586 -0.019 -8.524 1.00 96.19 235 MET A N 1
ATOM 1724 C CA . MET A 1 235 ? -4.647 -0.853 -9.286 1.00 96.19 235 MET A CA 1
ATOM 1725 C C . MET A 1 235 ? -3.513 -1.400 -8.410 1.00 96.19 235 MET A C 1
ATOM 1727 O O . MET A 1 235 ? -3.101 -2.542 -8.616 1.00 96.19 235 MET A O 1
ATOM 1731 N N . VAL A 1 236 ? -3.033 -0.626 -7.427 1.00 96.56 236 VAL A N 1
ATOM 1732 C CA . VAL A 1 236 ? -2.042 -1.096 -6.443 1.00 96.56 236 VAL A CA 1
ATOM 1733 C C . VAL A 1 236 ? -2.596 -2.271 -5.644 1.00 96.56 236 VAL A C 1
ATOM 1735 O O . VAL A 1 236 ? -1.923 -3.298 -5.559 1.00 96.56 236 VAL A O 1
ATOM 1738 N N . VAL A 1 237 ? -3.820 -2.157 -5.117 1.00 97.12 237 VAL A N 1
ATOM 1739 C CA . VAL A 1 237 ? -4.475 -3.244 -4.366 1.00 97.12 237 VAL A CA 1
ATOM 1740 C C . VAL A 1 237 ? -4.603 -4.497 -5.227 1.00 97.12 237 VAL A C 1
ATOM 1742 O O . VAL A 1 237 ? -4.132 -5.561 -4.832 1.00 97.12 237 VAL A O 1
ATOM 1745 N N . ASN A 1 238 ? -5.154 -4.372 -6.437 1.00 96.56 238 ASN A N 1
ATOM 1746 C CA . ASN A 1 238 ? -5.327 -5.510 -7.343 1.00 96.56 238 ASN A CA 1
ATOM 1747 C C . ASN A 1 238 ? -3.997 -6.200 -7.672 1.00 96.56 238 ASN A C 1
ATOM 1749 O O . ASN A 1 238 ? -3.918 -7.430 -7.686 1.00 96.56 238 ASN A O 1
ATOM 1753 N N . LYS A 1 239 ? -2.940 -5.416 -7.913 1.00 95.25 239 LYS A N 1
ATOM 1754 C CA . LYS A 1 239 ? -1.604 -5.956 -8.164 1.00 95.25 239 LYS A CA 1
ATOM 1755 C C . LYS A 1 239 ? -1.050 -6.676 -6.933 1.00 95.25 239 LYS A C 1
ATOM 1757 O O . LYS A 1 239 ? -0.557 -7.790 -7.073 1.00 95.25 239 LYS A O 1
ATOM 1762 N N . ALA A 1 240 ? -1.146 -6.069 -5.750 1.00 95.62 240 ALA A N 1
ATOM 1763 C CA . ALA A 1 240 ? -0.670 -6.669 -4.506 1.00 95.62 240 ALA A CA 1
ATOM 1764 C C . ALA A 1 240 ? -1.370 -8.008 -4.229 1.00 95.62 240 ALA A C 1
ATOM 1766 O O . ALA A 1 240 ? -0.700 -9.000 -3.965 1.00 95.62 240 ALA A O 1
ATOM 1767 N N . VAL A 1 241 ? -2.695 -8.066 -4.389 1.00 94.75 241 VAL A N 1
ATOM 1768 C CA . VAL A 1 241 ? -3.487 -9.298 -4.235 1.00 94.75 241 VAL A CA 1
ATOM 1769 C C . VAL A 1 241 ? -3.052 -10.368 -5.238 1.00 94.75 241 VAL A C 1
ATOM 1771 O O . VAL A 1 241 ? -2.851 -11.520 -4.857 1.00 94.75 241 VAL A O 1
ATOM 1774 N N . ALA A 1 242 ? -2.847 -10.008 -6.509 1.00 93.31 242 ALA A N 1
ATOM 1775 C CA . ALA A 1 242 ? -2.362 -10.948 -7.520 1.00 93.31 242 ALA A CA 1
ATOM 1776 C C . ALA A 1 242 ? -0.960 -11.493 -7.185 1.00 93.31 242 ALA A C 1
ATOM 1778 O O . ALA A 1 242 ? -0.727 -12.699 -7.281 1.00 93.31 242 ALA A O 1
ATOM 1779 N N . ASP A 1 243 ? -0.043 -10.628 -6.746 1.00 93.38 243 ASP A N 1
ATOM 1780 C CA . ASP A 1 243 ? 1.312 -11.019 -6.348 1.00 93.38 243 ASP A CA 1
ATOM 1781 C C . ASP A 1 243 ? 1.295 -11.909 -5.094 1.00 93.38 243 ASP A C 1
ATOM 1783 O O . ASP A 1 243 ? 2.013 -12.909 -5.028 1.00 93.38 243 ASP A O 1
ATOM 1787 N N . MET A 1 244 ? 0.436 -11.604 -4.118 1.00 93.25 244 MET A N 1
ATOM 1788 C CA . MET A 1 244 ? 0.259 -12.412 -2.911 1.00 93.25 244 MET A CA 1
ATOM 1789 C C . MET A 1 244 ? -0.314 -13.798 -3.231 1.00 93.25 244 MET A C 1
ATOM 1791 O O . MET A 1 244 ? 0.238 -14.805 -2.781 1.00 93.25 244 MET A O 1
ATOM 1795 N N . ARG A 1 245 ? -1.345 -13.876 -4.082 1.00 91.62 245 ARG A N 1
ATOM 1796 C CA . ARG A 1 245 ? -1.902 -15.152 -4.568 1.00 91.62 245 ARG A CA 1
ATOM 1797 C C . ARG A 1 245 ? -0.856 -15.977 -5.315 1.00 91.62 245 ARG A C 1
ATOM 1799 O O . ARG A 1 245 ? -0.705 -17.160 -5.031 1.00 91.62 245 ARG A O 1
ATOM 1806 N N . ARG A 1 246 ? -0.064 -15.352 -6.198 1.00 88.56 246 ARG A N 1
ATOM 1807 C CA . ARG A 1 246 ? 1.059 -16.014 -6.893 1.00 88.56 246 ARG A CA 1
ATOM 1808 C C . ARG A 1 246 ? 2.130 -16.532 -5.928 1.00 88.56 246 ARG A C 1
ATOM 1810 O O . ARG A 1 246 ? 2.766 -17.547 -6.196 1.00 88.56 246 ARG A O 1
ATOM 1817 N N . THR A 1 247 ? 2.327 -15.853 -4.802 1.00 91.00 247 THR A N 1
ATOM 1818 C CA . THR A 1 247 ? 3.264 -16.280 -3.748 1.00 91.00 247 THR A CA 1
ATOM 1819 C C . THR A 1 247 ? 2.732 -17.471 -2.936 1.00 91.00 247 THR A C 1
ATOM 1821 O O . THR A 1 247 ? 3.511 -18.230 -2.351 1.00 91.00 247 THR A O 1
ATOM 1824 N N . GLY A 1 248 ? 1.411 -17.675 -2.939 1.00 91.56 248 GLY A N 1
ATOM 1825 C CA . GLY A 1 248 ? 0.719 -18.743 -2.219 1.00 91.56 248 GLY A CA 1
ATOM 1826 C C . GLY A 1 248 ? 0.059 -18.300 -0.912 1.00 91.56 248 GLY A C 1
ATOM 1827 O O . GLY A 1 248 ? -0.225 -19.151 -0.072 1.00 91.56 248 GLY A O 1
ATOM 1828 N N . TYR A 1 249 ? -0.166 -16.997 -0.717 1.00 90.62 249 TYR A N 1
ATOM 1829 C CA . TYR A 1 249 ? -0.989 -16.506 0.390 1.00 90.62 249 TYR A CA 1
ATOM 1830 C C . TYR A 1 249 ? -2.478 -16.749 0.113 1.00 90.62 249 TYR A C 1
ATOM 1832 O O . TYR A 1 249 ? -2.940 -16.591 -1.018 1.00 90.62 249 TYR A O 1
ATOM 1840 N N . ASP A 1 250 ? -3.231 -17.094 1.159 1.00 87.38 250 ASP A N 1
ATOM 1841 C CA . ASP A 1 250 ? -4.694 -17.178 1.120 1.00 87.38 250 ASP A CA 1
ATOM 1842 C C . ASP A 1 250 ? -5.296 -15.787 1.378 1.00 87.38 250 ASP A C 1
ATOM 1844 O O . ASP A 1 250 ? -5.425 -15.365 2.528 1.00 87.38 250 ASP A O 1
ATOM 1848 N N . ILE A 1 251 ? -5.589 -15.060 0.290 1.00 83.69 251 ILE A N 1
ATOM 1849 C CA . ILE A 1 251 ? -6.129 -13.690 0.279 1.00 83.69 251 ILE A CA 1
ATOM 1850 C C . ILE A 1 251 ? -7.157 -13.469 -0.832 1.00 83.69 251 ILE A C 1
ATOM 1852 O O . ILE A 1 251 ? -7.015 -14.003 -1.961 1.00 83.69 251 ILE A O 1
#

pLDDT: mean 75.42, std 23.35, range [29.8, 98.31]

Secondary structure (DSSP, 8-state):
----------------------PPPP----PPPPS-----S-S----EEEEEEETTTTEEE----PPPTT-S-HHHHHHHHHHHHH----EE--B-----PPPPTTTTTTHHHHHHHHHHHHHHHHHHHHHHHHHHHHHHHHS-------------PPP--TT--TTS-B---SEEEEEE-TTT--EEEEEE--EE--TTSPPPPP-GGGTTTEEEEEEEHHHHHHHSSSHHHHHHHHHHHHHHHHHT---

Radius of gyration: 30.89 Å; chains: 1; bounding box: 60×90×105 Å

InterPro domains:
  IPR000086 NUDIX hydrolase domain [PF00293] (47-100)
  IPR015797 NUDIX hydrolase-like domain superfamily [SSF55811] (46-241)
  IPR051325 Nudix hydrolase domain-containing protein [PTHR21340] (44-93)

=== Feature glossary ===
The record interleaves many kinds of information about one protein. Here is each kind framed as the question it answers.

Q: What does the local fold look like, residue by residue?
A: The Foldseek 3Di string encodes local tertiary geometry as a 20-letter alphabet — one characte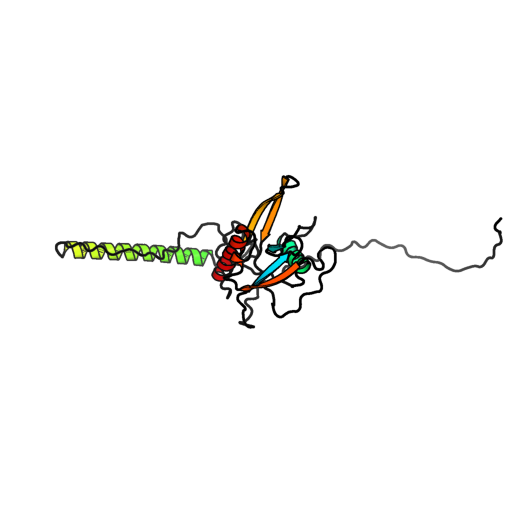r per residue — derived from the relative positions of nearby Cα atoms. Unlike the amino-acid sequence, 3Di is a direct function of the 3D structure, so two proteins with the same fold have similar 3Di strings even at low sequence identity.

Q: Which residues are in helices, strands, or loops?
A: The SS8 string is DSSP's per-residue secondary-structure call. α-helix (H) means an i→i+4 H-bond ladder; β-strand (E) means the residue participates in a β-sheet; 3₁₀ (G) and π (I) are tighter and wider helices; T/S are turns/bends; '-' is loop.

Q: How big and how compact is the whole molecule?
A: Radius of gyration (Rg) is the root-mean-square distance of Cα atoms from their centroid — a single number for overall size and compactness. A globular domain of N residues has Rg ≈ 2.2·N^0.38 Å; an extended or disordered chain has a much larger Rg. The Cα contact count is the number of residue pairs whose Cα atoms are within 8 Å and are more than four positions apart in sequence — a standard proxy for tertiary packing density. The bounding box is the smallest axis-aligned box enclosing all Cα atoms.

Q: Where is each backbone atom in 3D?
A: Structure coordinates are given as an mmCIF _atom_site loop: one row per atom with element, residue name, chain id, sequence number, and x/y/z position in Å. Only the four main-chain atoms per residue are included here; side chains are omitted to keep the record compact.

Q: What is the amino-acid chain?
A: Primary structure: the covalent order of the twenty standard amino acids along the backbone. Two proteins with the same sequence will (almost always) fold to the same structure; two with 30% identity often share a fold but not the details.

Q: What if only a Cα trace is available?
A: Three-state secondary structure (P-SEA) collapses the eight DSSP classes into helix (a), strand (b), and coil (c). P-SEA assigns these from Cα geometry alone — distances and angles — without requiring backbone oxygens, so it works on any Cα trace.

Q: What family and function is it annotated with?
A: Database cross-references. InterPro integrates a dozen domain/family signature databases into unified entries with residue-range hits. GO terms attach function/process/location labels with evidence codes. CATH codes position the fold in a four-level structural taxonomy. Organism is the NCBI-taxonomy species name.

Q: How confident is the AlphaFold model at each residue?
A: pLDDT is the predicted lDDT-Cα score: AlphaFold's confidence that the local environment of each residue (all inter-atomic distances within 15 Å) is correctly placed. It is a per-residue number between 0 and 100, with higher meaning more reliable.

Q: How mobile is each atom in the crystal?
A: B-factor (Debye–Waller factor) reflects atomic displacement in the crystal lattice. It is an experimental observable (units Å²), not a prediction; low values mean the atom is pinned down, high values mean it moves or is heterogeneous across the crystal.

Q: Which residues are buried vs exposed?
A: SASA measures how much of the protein is reachable by solvent. It is computed by rolling a water-sized probe over the atomic surface and summing the exposed area (Å²). Per-residue SASA distinguishes core (buried, low SASA) from surface (exposed, high SASA) residues; total SASA is a whole-molecule size measure.

Q: What do the diagnostic plots show?
A: Plot images: a contact map (which residues are close in 3D, as an N×N binary image), a Ramachandran scatter (backbone torsion angles, revealing secondary-structure composition at a glance), and — for AlphaFold structures — a PAE heatmap (pairwise prediction confidence).

Q: What known structures does this most resemble?
A: The Foldseek neighbor list gives the closest experimentally determined structures in the PDB, ranked by structural alignment. TM-score near 1 means near-identical fold; near 0.3 means only rough topology match. This is how one finds what a novel AlphaFold prediction most resembles in the solved-structure universe.

Q: Are the domains correctly placed relative to each other?
A: Predicted aligned error is AlphaFold's pairwise confidence. Unlike pLDDT (per-residue), PAE is per-residue-pair and captures whether two parts of the structure are correctly placed relative to each other. Units are ångströms of expected positional error.

Q: What do the rendered images show?
A: Structure images are PyMOL renders from six orthogonal camera directions. Cartoon representation draws helices as coils and strands as arrows; sticks shows the backbone as bonds; surface shows the solvent-excluded envelope. Rainbow coloring maps sequence position to hue (blue→red, N→C); chain coloring assigns a distinct color per polypeptide.

Q: What are the backbone torsion angles?
A: φ (phi) and ψ (psi) are the two rotatable backbone dihedrals per residue: φ is the C(i-1)–N–Cα–C torsion, ψ is the N–Cα–C–N(i+1) torsion, both in degrees on (−180°, 180°]. α-helical residues cluster near (−60°, −45°); β-strand residues near (−120°, +130°). A Ramachandran plot is simply a scatter of (φ, ψ) for every residue.